Protein AF-A0A935A0D7-F1 (afdb_monomer)

Secondary structure (DSSP, 8-state):
---HHHHHHHHHHHHTT----HHHHH---TTEEEEEEEEEE-TT-EEEEEEEPPGGGTT----EEEEEEEEE---B-TTSTT-BSEEEEE----TTTT-EE--SS-HHHHTSSSEEEEEEEE-S-----TTPEEEEEEEEEEBSB---SPEEEEEEEEEEE-TTS---S--GGGHHHHTTTEEE-HHHHHHHH--

Structure (mmCIF, N/CA/C/O backbone):
data_AF-A0A935A0D7-F1
#
_entry.id   AF-A0A935A0D7-F1
#
loop_
_atom_site.group_PDB
_atom_site.id
_atom_site.type_symbol
_atom_site.label_atom_id
_atom_site.label_alt_id
_atom_site.label_comp_id
_atom_site.label_asym_id
_atom_site.label_entity_id
_atom_site.label_seq_id
_atom_site.pdbx_PDB_ins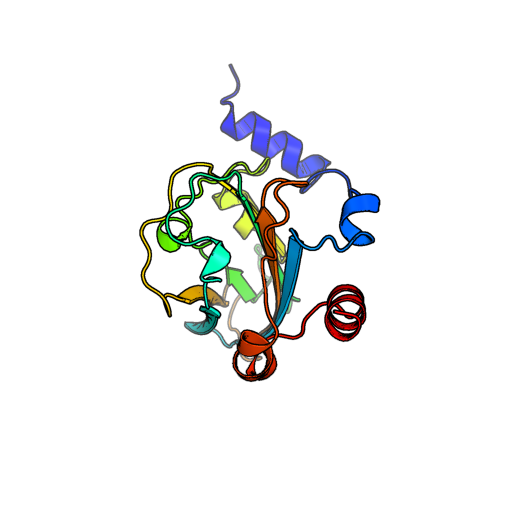_code
_atom_site.Cartn_x
_atom_site.Cartn_y
_atom_site.Cartn_z
_atom_site.occupancy
_atom_site.B_iso_or_equiv
_atom_site.auth_seq_id
_atom_site.auth_comp_id
_atom_site.auth_asym_id
_atom_site.auth_atom_id
_atom_site.pdbx_PDB_model_num
ATOM 1 N N . MET A 1 1 ? 28.200 9.624 15.753 1.00 63.34 1 MET A N 1
ATOM 2 C CA . MET A 1 1 ? 26.914 9.059 16.215 1.00 63.34 1 MET A CA 1
ATOM 3 C C . MET A 1 1 ? 26.056 8.867 14.972 1.00 63.34 1 MET A C 1
ATOM 5 O O . MET A 1 1 ? 25.912 9.830 14.232 1.00 63.34 1 MET A O 1
ATOM 9 N N . ILE A 1 2 ? 25.641 7.638 14.649 1.00 72.19 2 ILE A N 1
ATOM 10 C CA . ILE A 1 2 ? 24.864 7.357 13.425 1.00 72.19 2 ILE A CA 1
ATOM 11 C C . ILE A 1 2 ? 23.456 7.937 13.613 1.00 72.19 2 ILE A C 1
ATOM 13 O O . ILE A 1 2 ? 22.851 7.718 14.660 1.00 72.19 2 ILE A O 1
ATOM 17 N N . ASP A 1 3 ? 22.957 8.681 12.625 1.00 85.31 3 ASP A N 1
ATOM 18 C CA . ASP A 1 3 ? 21.593 9.224 12.629 1.00 85.31 3 ASP A CA 1
ATOM 19 C C . ASP A 1 3 ? 20.560 8.082 12.701 1.00 85.31 3 ASP A C 1
ATOM 21 O O . ASP A 1 3 ? 20.716 7.045 12.052 1.00 85.31 3 ASP A O 1
ATOM 25 N N . TRP A 1 4 ? 19.475 8.252 13.459 1.00 79.06 4 TRP A N 1
ATOM 26 C CA . TRP A 1 4 ? 18.466 7.202 13.656 1.00 79.06 4 TRP A CA 1
ATOM 27 C C . TRP A 1 4 ? 17.825 6.754 12.328 1.00 79.06 4 TRP A C 1
ATOM 29 O O . TRP A 1 4 ? 17.465 5.585 12.162 1.00 79.06 4 TRP A O 1
ATOM 39 N N . ARG A 1 5 ? 17.733 7.661 11.340 1.00 75.31 5 ARG A N 1
ATOM 40 C CA . ARG A 1 5 ? 17.257 7.338 9.983 1.00 75.31 5 ARG A CA 1
ATOM 41 C C . ARG A 1 5 ? 18.217 6.398 9.263 1.00 75.31 5 ARG A C 1
ATOM 43 O O . ARG A 1 5 ? 17.771 5.447 8.627 1.00 75.31 5 ARG A O 1
ATOM 50 N N . GLN A 1 6 ? 19.522 6.632 9.402 1.00 80.00 6 GLN A N 1
ATOM 51 C CA . GLN A 1 6 ? 20.560 5.769 8.837 1.00 80.00 6 GLN A CA 1
ATOM 52 C C . GLN A 1 6 ? 20.553 4.389 9.506 1.00 80.00 6 GLN A C 1
ATOM 54 O O . GLN A 1 6 ? 20.703 3.382 8.819 1.00 80.00 6 GLN A O 1
ATOM 59 N N . GLN A 1 7 ? 20.312 4.318 10.820 1.00 81.50 7 GLN A N 1
ATOM 60 C CA . GLN A 1 7 ? 20.147 3.040 11.523 1.00 81.50 7 GLN A CA 1
ATOM 61 C C . GLN A 1 7 ? 18.943 2.251 10.990 1.00 81.50 7 GLN A C 1
ATOM 63 O O . GLN A 1 7 ? 19.087 1.074 10.660 1.00 81.50 7 GLN A O 1
ATOM 68 N N . LYS A 1 8 ? 17.777 2.896 10.831 1.00 78.88 8 LYS A N 1
ATOM 69 C CA . LYS A 1 8 ? 16.587 2.264 10.233 1.00 78.88 8 LYS A CA 1
ATOM 70 C C . LYS A 1 8 ? 16.841 1.769 8.811 1.00 78.88 8 LYS A C 1
ATOM 72 O O . LYS A 1 8 ? 16.451 0.658 8.466 1.00 78.88 8 LYS A O 1
ATOM 77 N N . GLU A 1 9 ? 17.514 2.574 7.993 1.00 79.69 9 GLU A N 1
ATOM 78 C CA . GLU A 1 9 ? 17.854 2.204 6.619 1.00 79.69 9 GLU A CA 1
ATOM 79 C C . GLU A 1 9 ? 18.801 1.000 6.564 1.00 79.69 9 GLU A C 1
ATOM 81 O O . GLU A 1 9 ? 18.600 0.099 5.750 1.00 79.69 9 GLU A O 1
ATOM 86 N N . LEU A 1 10 ? 19.800 0.946 7.449 1.00 83.25 10 LEU A N 1
ATOM 87 C CA . LEU A 1 10 ? 20.691 -0.205 7.562 1.00 83.25 10 LEU A CA 1
ATOM 88 C C . LEU A 1 10 ? 19.907 -1.465 7.922 1.00 83.25 10 LEU A C 1
ATOM 90 O O . LEU A 1 10 ? 20.015 -2.450 7.201 1.00 83.25 10 LEU A O 1
ATOM 94 N N . VAL A 1 11 ? 19.076 -1.428 8.965 1.00 83.19 11 VAL A N 1
ATOM 95 C CA . VAL A 1 11 ? 18.260 -2.582 9.381 1.00 83.19 11 VAL A CA 1
ATOM 96 C C . VAL A 1 11 ? 17.345 -3.049 8.244 1.00 83.19 11 VAL A C 1
ATOM 98 O O . VAL A 1 11 ? 17.344 -4.231 7.902 1.00 83.19 11 VAL A O 1
ATOM 101 N N . ALA A 1 12 ? 16.646 -2.123 7.583 1.00 81.06 12 ALA A N 1
ATOM 102 C CA . ALA A 1 12 ? 15.753 -2.433 6.467 1.00 81.06 12 ALA A CA 1
ATOM 103 C C . ALA A 1 12 ? 16.467 -3.116 5.284 1.00 81.06 12 ALA A C 1
ATOM 105 O O . ALA A 1 12 ? 15.862 -3.922 4.583 1.00 81.06 12 ALA A O 1
ATOM 106 N N . ARG A 1 13 ? 17.761 -2.847 5.056 1.00 81.81 13 ARG A N 1
ATOM 107 C CA . ARG A 1 13 ? 18.540 -3.535 4.008 1.00 81.81 13 ARG A CA 1
ATOM 108 C C . ARG A 1 13 ? 18.794 -5.011 4.311 1.00 81.81 13 ARG A C 1
ATOM 110 O O . ARG A 1 13 ? 18.979 -5.773 3.368 1.00 81.81 13 ARG A O 1
ATOM 117 N N . TRP A 1 14 ? 18.826 -5.397 5.585 1.00 83.81 14 TRP A N 1
ATOM 118 C CA . TRP A 1 14 ? 19.078 -6.778 6.002 1.00 83.81 14 TRP A CA 1
ATOM 119 C C . TRP A 1 14 ? 17.792 -7.589 6.135 1.00 83.81 14 TRP A C 1
ATOM 121 O O . TRP A 1 14 ? 17.739 -8.719 5.662 1.00 83.81 14 TRP A O 1
ATOM 131 N N . ILE A 1 15 ? 16.758 -7.017 6.760 1.00 83.94 15 ILE A N 1
ATOM 132 C CA . ILE A 1 15 ? 15.522 -7.745 7.101 1.00 83.94 15 ILE A CA 1
ATOM 133 C C . ILE A 1 15 ? 14.284 -7.262 6.332 1.00 83.94 15 ILE A C 1
ATOM 135 O O . ILE A 1 15 ? 13.176 -7.733 6.583 1.00 83.94 15 ILE A O 1
ATOM 139 N N . GLY A 1 16 ? 14.444 -6.318 5.401 1.00 84.56 16 GLY A N 1
ATOM 140 C CA . GLY A 1 16 ? 13.339 -5.763 4.623 1.00 84.56 16 GLY A CA 1
ATOM 141 C C . GLY A 1 16 ? 12.299 -5.083 5.512 1.00 84.56 16 GLY A C 1
ATOM 142 O O . GLY A 1 16 ? 12.621 -4.206 6.313 1.00 84.56 16 GLY A O 1
ATOM 143 N N . TYR A 1 17 ? 11.046 -5.518 5.371 1.00 84.94 17 TYR A N 1
ATOM 144 C CA . TYR A 1 17 ? 9.911 -5.046 6.171 1.00 84.94 17 TYR A CA 1
ATOM 145 C C . TYR A 1 17 ? 9.748 -5.776 7.512 1.00 84.94 17 TYR A C 1
ATOM 147 O O . TYR A 1 17 ? 8.816 -5.481 8.256 1.00 84.94 17 TYR A O 1
ATOM 155 N N . GLY A 1 18 ? 10.673 -6.676 7.853 1.00 84.38 18 GLY A N 1
ATOM 156 C CA . GLY A 1 18 ? 10.628 -7.468 9.075 1.00 84.38 18 GLY A CA 1
ATOM 157 C C . GLY A 1 18 ? 10.036 -8.867 8.867 1.00 84.38 18 GLY A C 1
ATOM 158 O O . GLY A 1 18 ? 9.749 -9.271 7.737 1.00 84.38 18 GLY A O 1
ATOM 159 N N . PRO A 1 19 ? 9.909 -9.641 9.956 1.00 84.06 19 PRO A N 1
ATOM 160 C CA . PRO A 1 19 ? 9.425 -11.012 9.901 1.00 84.06 19 PRO A CA 1
ATOM 161 C C . PRO A 1 19 ? 7.942 -11.073 9.528 1.00 84.06 19 PRO A C 1
ATOM 163 O O . PRO A 1 19 ? 7.149 -10.204 9.888 1.00 84.06 19 PRO A O 1
ATOM 166 N N . VAL A 1 20 ? 7.565 -12.145 8.834 1.00 82.81 20 VAL A N 1
ATOM 167 C CA . VAL A 1 20 ? 6.161 -12.440 8.539 1.00 82.81 20 VAL A CA 1
ATOM 168 C C . VAL A 1 20 ? 5.475 -12.918 9.814 1.00 82.81 20 VAL A C 1
ATOM 170 O O . VAL A 1 20 ? 5.891 -13.905 10.417 1.00 82.81 20 VAL A O 1
ATOM 173 N N . ASP A 1 21 ? 4.387 -12.253 10.190 1.00 83.88 21 ASP A N 1
ATOM 174 C CA . ASP A 1 21 ? 3.476 -12.744 11.219 1.00 83.88 21 ASP A CA 1
ATOM 175 C C . ASP A 1 21 ? 2.400 -13.622 10.566 1.00 83.88 21 ASP A C 1
ATOM 177 O O . ASP A 1 21 ? 1.424 -13.135 9.992 1.00 83.88 21 ASP A O 1
ATOM 181 N N . VAL A 1 22 ? 2.609 -14.938 10.624 1.00 78.81 22 VAL A N 1
ATOM 182 C CA . VAL A 1 22 ? 1.741 -15.931 9.972 1.00 78.81 22 VAL A CA 1
ATOM 183 C C . VAL A 1 22 ? 0.329 -15.919 10.557 1.00 78.81 22 VAL A C 1
ATOM 185 O O . VAL A 1 22 ? -0.638 -16.046 9.809 1.00 78.81 22 VAL A O 1
ATOM 188 N N . LEU A 1 23 ? 0.186 -15.712 11.869 1.00 75.31 23 LEU A N 1
ATOM 189 C CA . LEU A 1 23 ? -1.132 -15.660 12.504 1.00 75.31 23 LEU A CA 1
ATOM 190 C C . LEU A 1 23 ? -1.937 -14.488 11.954 1.00 75.31 23 LEU A C 1
ATOM 192 O O . LEU A 1 23 ? -3.120 -14.638 11.669 1.00 75.31 23 LEU A O 1
ATOM 196 N N . ARG A 1 24 ? -1.290 -13.346 11.704 1.00 74.50 24 ARG A N 1
ATOM 197 C CA . ARG A 1 24 ? -1.952 -12.192 11.084 1.00 74.50 24 ARG A CA 1
ATOM 198 C C . ARG A 1 24 ? -2.329 -12.404 9.621 1.00 74.50 24 ARG A C 1
ATOM 200 O O . ARG A 1 24 ? -3.281 -11.771 9.173 1.00 74.50 24 ARG A O 1
ATOM 207 N N . VAL A 1 25 ? -1.597 -13.250 8.895 1.00 69.88 25 VAL A N 1
ATOM 208 C CA . VAL A 1 25 ? -1.893 -13.591 7.493 1.00 69.88 25 VAL A CA 1
ATOM 209 C C . VAL A 1 25 ? -3.097 -14.529 7.392 1.00 69.88 25 VAL A C 1
ATOM 211 O O . VAL A 1 25 ? -3.896 -14.375 6.474 1.00 69.88 25 VAL A O 1
ATOM 214 N N . VAL A 1 26 ? -3.225 -15.473 8.329 1.00 65.25 26 VAL A N 1
ATOM 215 C CA . VAL A 1 26 ? -4.275 -16.508 8.318 1.00 65.25 26 VAL A CA 1
ATOM 216 C C . VAL A 1 26 ? -5.538 -16.063 9.068 1.00 65.25 26 VAL A C 1
ATOM 218 O O . VAL A 1 26 ? -6.643 -16.465 8.737 1.00 65.25 26 VAL A O 1
ATOM 221 N N . GLN A 1 27 ? -5.432 -15.217 10.095 1.00 64.44 27 GLN A N 1
ATOM 222 C CA . GLN A 1 27 ? -6.597 -14.826 10.892 1.00 64.44 27 GLN A CA 1
ATOM 223 C C . GLN A 1 27 ? -7.278 -13.569 10.331 1.00 64.44 27 GLN A C 1
ATOM 225 O O . GLN A 1 27 ? -6.755 -12.458 10.450 1.00 64.44 27 GLN A O 1
ATOM 230 N N . CYS A 1 28 ? -8.498 -13.731 9.801 1.00 59.56 28 CYS A N 1
ATOM 231 C CA . CYS A 1 28 ? -9.426 -12.618 9.574 1.00 59.56 28 CYS A CA 1
ATOM 232 C C . CYS A 1 28 ? -10.337 -12.437 10.810 1.00 59.56 28 CYS A C 1
ATOM 234 O O . CYS A 1 28 ? -11.142 -13.316 11.147 1.00 59.56 28 CYS A O 1
ATOM 236 N N . THR A 1 29 ? -10.190 -11.309 11.514 1.00 70.19 29 THR A N 1
ATOM 237 C CA . THR A 1 29 ? -11.064 -10.898 12.632 1.00 70.19 29 THR A CA 1
ATOM 238 C C . THR A 1 29 ? -12.117 -9.900 12.138 1.00 70.19 29 THR A C 1
ATOM 240 O O . THR A 1 29 ? -11.947 -9.315 11.073 1.00 70.19 29 THR A O 1
ATOM 243 N N . ALA A 1 30 ? -13.217 -9.689 12.870 1.00 71.19 30 ALA A N 1
ATOM 244 C CA . ALA A 1 30 ? -14.237 -8.704 12.468 1.00 71.19 30 ALA A CA 1
ATOM 245 C C . ALA A 1 30 ? -13.676 -7.262 12.447 1.00 71.19 30 ALA A C 1
ATOM 247 O O . ALA A 1 30 ? -14.143 -6.392 11.710 1.00 71.19 30 ALA A O 1
ATOM 248 N N . GLU A 1 31 ? -12.625 -7.052 13.234 1.00 80.94 31 GLU A N 1
ATOM 249 C CA . GLU A 1 31 ? -11.862 -5.827 13.444 1.00 80.94 31 GLU A CA 1
ATOM 250 C C . GLU A 1 31 ? -10.676 -5.682 12.474 1.00 80.94 31 GLU A C 1
ATOM 252 O O . GLU A 1 31 ? -9.816 -4.825 12.669 1.00 80.94 31 GLU A O 1
ATOM 257 N N . ARG A 1 32 ? -10.578 -6.529 11.441 1.00 83.81 32 ARG A N 1
ATOM 258 C CA . ARG A 1 32 ? -9.546 -6.451 10.400 1.00 83.81 32 ARG A CA 1
ATOM 259 C C . ARG A 1 32 ? -10.137 -6.793 9.047 1.00 83.81 32 ARG A C 1
ATOM 261 O O . ARG A 1 32 ? -10.736 -7.845 8.866 1.00 83.81 32 ARG A O 1
ATOM 268 N N . ALA A 1 33 ? -9.868 -5.958 8.056 1.00 81.88 33 ALA A N 1
ATOM 269 C CA . ALA A 1 33 ? -10.260 -6.252 6.689 1.00 81.88 33 ALA A CA 1
ATOM 270 C C . ALA A 1 33 ? -9.182 -5.854 5.693 1.00 81.88 33 ALA A C 1
ATOM 272 O O . ALA A 1 33 ? -8.648 -4.747 5.744 1.00 81.88 33 ALA A O 1
ATOM 273 N N . THR A 1 34 ? -8.913 -6.766 4.759 1.00 84.50 34 THR A N 1
ATOM 274 C CA . THR A 1 34 ? -7.950 -6.577 3.674 1.00 84.50 34 THR A CA 1
ATOM 275 C C . THR A 1 34 ? -8.664 -6.519 2.330 1.00 84.50 34 THR A C 1
ATOM 277 O O . THR A 1 34 ? -9.313 -7.480 1.906 1.00 84.50 34 THR A O 1
ATOM 280 N N . LEU A 1 35 ? -8.493 -5.393 1.646 1.00 85.62 35 LEU A N 1
ATOM 281 C CA . LEU A 1 35 ? -8.938 -5.148 0.282 1.00 85.62 35 LEU A CA 1
ATOM 282 C C . LEU A 1 35 ? -7.767 -5.366 -0.674 1.00 85.62 35 LEU A C 1
ATOM 284 O O . LEU A 1 35 ? -6.678 -4.841 -0.446 1.00 85.62 35 LEU A O 1
ATOM 288 N N . ILE A 1 36 ? -7.992 -6.111 -1.753 1.00 88.12 36 ILE A N 1
ATOM 289 C CA . ILE A 1 36 ? -6.980 -6.420 -2.768 1.00 88.12 36 ILE A CA 1
ATOM 290 C C . ILE A 1 36 ? -7.421 -5.830 -4.105 1.00 88.12 36 ILE A C 1
ATOM 292 O O . ILE A 1 36 ? -8.385 -6.286 -4.714 1.00 88.12 36 ILE A O 1
ATOM 296 N N . GLY A 1 37 ? -6.728 -4.797 -4.562 1.00 89.31 37 GLY A N 1
ATOM 297 C CA . GLY A 1 37 ? -6.919 -4.166 -5.860 1.00 89.31 37 GLY A CA 1
ATOM 298 C C . GLY A 1 37 ? -5.851 -4.635 -6.839 1.00 89.31 37 GLY A C 1
ATOM 299 O O . GLY A 1 37 ? -4.695 -4.822 -6.471 1.00 89.31 37 GLY A O 1
ATOM 300 N N . THR A 1 38 ? -6.215 -4.809 -8.104 1.00 92.75 38 THR A N 1
ATOM 301 C CA . THR A 1 38 ? -5.249 -5.078 -9.179 1.00 92.75 38 THR A CA 1
ATOM 302 C C . THR A 1 38 ? -5.479 -4.106 -10.315 1.00 92.75 38 THR A C 1
ATOM 304 O O . THR A 1 38 ? -6.628 -3.806 -10.636 1.00 92.75 38 THR A O 1
ATOM 307 N N . GLY A 1 39 ? -4.408 -3.640 -10.946 1.00 92.31 39 GLY A N 1
ATOM 308 C CA . GLY A 1 39 ? -4.511 -2.638 -11.998 1.00 92.31 39 GLY A CA 1
ATOM 309 C C . GLY A 1 39 ? -3.391 -2.716 -13.020 1.00 92.31 39 GLY A C 1
ATOM 310 O O . GLY A 1 39 ? -2.458 -3.514 -12.908 1.00 92.31 39 GLY A O 1
ATOM 311 N N . GLN A 1 40 ? -3.522 -1.869 -14.035 1.00 94.38 40 GLN A N 1
ATOM 312 C CA . GLN A 1 40 ? -2.507 -1.598 -15.041 1.00 94.38 40 GLN A CA 1
ATOM 313 C C . GLN A 1 40 ? -2.333 -0.087 -15.165 1.00 94.38 40 GLN A C 1
ATOM 315 O O . GLN A 1 40 ? -3.327 0.633 -15.150 1.00 94.38 40 GLN A O 1
ATOM 320 N N . VAL A 1 41 ? -1.093 0.376 -15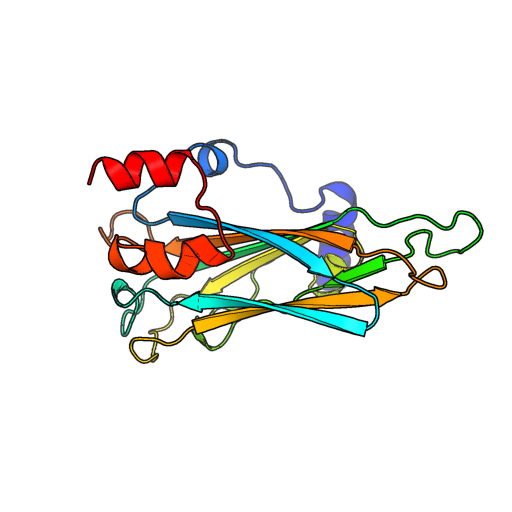.300 1.00 95.06 41 VAL A N 1
ATOM 321 C CA . VAL A 1 41 ? -0.760 1.801 -15.446 1.00 95.06 41 VAL A CA 1
ATOM 322 C C . VAL A 1 41 ? 0.418 1.964 -16.416 1.00 95.06 41 VAL A C 1
ATOM 324 O O . VAL A 1 41 ? 1.291 1.095 -16.469 1.00 95.06 41 VAL A O 1
ATOM 327 N N . THR A 1 42 ? 0.417 3.009 -17.240 1.00 94.69 42 THR A N 1
ATOM 328 C CA . THR A 1 42 ? 1.519 3.365 -18.161 1.00 94.69 42 THR A CA 1
ATOM 329 C C . THR A 1 42 ? 2.424 4.430 -17.533 1.00 94.69 42 THR A C 1
ATOM 331 O O . THR A 1 42 ? 2.174 4.887 -16.419 1.00 94.69 42 THR A O 1
ATOM 334 N N . ALA A 1 43 ? 3.520 4.800 -18.201 1.00 94.38 43 ALA A N 1
ATOM 335 C CA . ALA A 1 43 ? 4.332 5.932 -17.755 1.00 94.38 43 ALA A CA 1
ATOM 336 C C . ALA A 1 43 ? 3.512 7.226 -17.704 1.00 94.38 43 ALA A C 1
ATOM 338 O O . ALA A 1 43 ? 2.687 7.474 -18.578 1.00 94.38 43 ALA A O 1
ATOM 339 N N . ASP A 1 44 ? 3.767 8.019 -16.665 1.00 93.38 44 ASP A N 1
ATOM 340 C CA . ASP A 1 44 ? 3.181 9.338 -16.413 1.00 93.38 44 ASP A CA 1
ATOM 341 C C . ASP A 1 44 ? 1.658 9.332 -16.184 1.00 93.38 44 ASP A C 1
ATOM 343 O O . ASP A 1 44 ? 1.025 10.382 -16.070 1.00 93.38 44 ASP A O 1
ATOM 347 N N . GLU A 1 45 ? 1.073 8.144 -16.017 1.00 94.81 45 GLU A N 1
ATOM 348 C CA . GLU A 1 45 ? -0.312 7.945 -15.606 1.00 94.81 45 GLU A CA 1
ATOM 349 C C . GLU A 1 45 ? -0.423 7.547 -14.126 1.00 94.81 45 GLU A C 1
ATOM 351 O O . GLU A 1 45 ? 0.533 7.130 -13.458 1.00 94.81 45 GLU A O 1
ATOM 356 N N . ALA A 1 46 ? -1.646 7.651 -13.605 1.00 94.31 46 ALA A N 1
ATOM 357 C CA . ALA A 1 46 ? -1.985 7.171 -12.280 1.00 94.31 46 ALA A CA 1
ATOM 358 C C . ALA A 1 46 ? -3.353 6.488 -12.261 1.00 94.31 46 ALA A C 1
ATOM 360 O O . ALA A 1 46 ? -4.287 6.920 -12.935 1.00 94.31 46 ALA A O 1
ATOM 361 N N . LEU A 1 47 ? -3.484 5.456 -11.426 1.00 93.88 47 LEU A N 1
ATOM 362 C CA . LEU A 1 47 ? -4.755 4.794 -11.154 1.00 93.88 47 LEU A CA 1
ATOM 363 C C . LEU A 1 47 ? -5.190 5.077 -9.714 1.00 93.88 47 LEU A C 1
ATOM 365 O O . LEU A 1 47 ? -4.449 4.803 -8.769 1.00 93.88 47 LEU A O 1
ATOM 369 N N . VAL A 1 48 ? -6.397 5.623 -9.553 1.00 91.81 48 VAL A N 1
ATOM 370 C CA . VAL A 1 48 ? -6.974 5.950 -8.243 1.00 91.81 48 VAL A CA 1
ATOM 371 C C . VAL A 1 48 ? -7.906 4.836 -7.786 1.00 91.81 48 VAL A C 1
ATOM 373 O O . VAL A 1 48 ? -8.859 4.461 -8.480 1.00 91.81 48 VAL A O 1
ATOM 376 N N . PHE A 1 49 ? -7.642 4.339 -6.585 1.00 89.00 49 PHE A N 1
ATOM 377 C CA . PHE A 1 49 ? -8.526 3.445 -5.862 1.00 89.00 49 PHE A CA 1
ATOM 378 C C . PHE A 1 49 ? -9.211 4.209 -4.737 1.00 89.00 49 PHE A C 1
ATOM 380 O O . PHE A 1 49 ? -8.541 4.652 -3.809 1.00 89.00 49 PHE A O 1
ATOM 387 N N . ALA A 1 50 ? -10.531 4.335 -4.819 1.00 86.94 50 ALA A N 1
ATOM 388 C CA . ALA A 1 50 ? -11.349 4.900 -3.758 1.00 86.94 50 ALA A CA 1
ATOM 389 C C . ALA A 1 50 ? -11.953 3.763 -2.927 1.00 86.94 50 ALA A C 1
ATOM 391 O O . ALA A 1 50 ? -12.512 2.815 -3.484 1.00 86.94 50 ALA A O 1
ATOM 392 N N . VAL A 1 51 ? -11.805 3.850 -1.611 1.00 83.94 51 VAL A N 1
ATOM 393 C CA . VAL A 1 51 ? -12.370 2.919 -0.635 1.00 83.94 51 VAL A CA 1
ATOM 394 C C . VAL A 1 51 ? -13.227 3.729 0.330 1.00 83.94 51 VAL A C 1
ATOM 396 O O . VAL A 1 51 ? -12.675 4.585 1.018 1.00 83.94 51 VAL A O 1
ATOM 399 N N . PRO A 1 52 ? -14.540 3.482 0.416 1.00 82.38 52 PRO A N 1
ATOM 400 C CA . PRO A 1 52 ? -15.376 4.181 1.377 1.00 82.38 52 PRO A CA 1
ATOM 401 C C . PRO A 1 52 ? -14.960 3.855 2.807 1.00 82.38 52 PRO A C 1
ATOM 403 O O . PRO A 1 52 ? -14.724 2.693 3.155 1.00 82.38 52 PRO A O 1
ATOM 406 N N . LEU A 1 53 ? -14.862 4.897 3.633 1.00 82.56 53 LEU A N 1
ATOM 407 C CA . LEU A 1 53 ? -14.646 4.741 5.060 1.00 82.56 53 LEU A CA 1
ATOM 408 C C . LEU A 1 53 ? -15.884 4.122 5.703 1.00 82.56 53 LEU A C 1
ATOM 410 O O . LEU A 1 53 ? -17.010 4.515 5.390 1.00 82.56 53 LEU A O 1
ATOM 414 N N . PRO A 1 54 ? -15.702 3.172 6.626 1.00 78.12 54 PRO A N 1
ATOM 415 C CA . PRO A 1 54 ? -16.842 2.531 7.237 1.00 78.12 54 PRO A CA 1
ATOM 416 C C . PRO A 1 54 ? -17.450 3.417 8.325 1.00 78.12 54 PRO A C 1
ATOM 418 O O . PRO A 1 54 ? -16.762 3.728 9.291 1.00 78.12 54 PRO A O 1
ATOM 421 N N . PRO A 1 55 ? -18.749 3.750 8.270 1.00 76.12 55 PRO A N 1
ATOM 422 C CA . PRO A 1 55 ? -19.386 4.685 9.199 1.00 76.12 55 PRO A CA 1
ATOM 423 C C . PRO A 1 55 ? -19.301 4.231 10.659 1.00 76.12 55 PRO A C 1
ATOM 425 O O . PRO A 1 55 ? -19.395 5.052 11.567 1.00 76.12 55 PRO A O 1
ATOM 428 N N . SER A 1 56 ? -19.063 2.937 10.909 1.00 76.50 56 SER A N 1
ATOM 429 C CA . SER A 1 56 ? -18.808 2.407 12.249 1.00 76.50 56 SER A CA 1
ATOM 430 C C . SER A 1 56 ? -17.605 3.065 12.937 1.00 76.50 56 SER A C 1
ATOM 432 O O . SER A 1 56 ? -17.590 3.105 14.168 1.00 76.50 56 SER A O 1
ATOM 434 N N . LEU A 1 57 ? -16.643 3.592 12.169 1.00 78.19 57 LEU A N 1
ATOM 435 C CA . LEU A 1 57 ? -15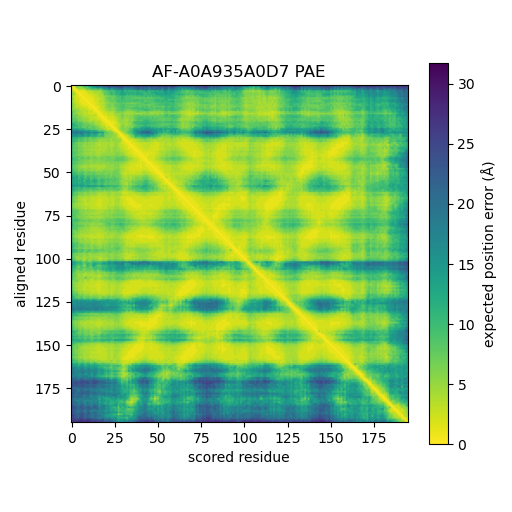.447 4.292 12.640 1.00 78.19 57 LEU A CA 1
ATOM 436 C C . LEU A 1 57 ? -15.638 5.808 12.824 1.00 78.19 57 LEU A C 1
ATOM 438 O O . LEU A 1 57 ? -14.800 6.442 13.465 1.00 78.19 57 LEU A O 1
ATOM 442 N N . ALA A 1 58 ? -16.697 6.405 12.277 1.00 81.25 58 ALA A N 1
ATOM 443 C CA . ALA A 1 58 ? -16.903 7.849 12.345 1.00 81.25 58 ALA A CA 1
ATOM 444 C C . ALA A 1 58 ? -17.133 8.306 13.798 1.00 81.25 58 ALA A C 1
ATOM 446 O O . ALA A 1 58 ? -17.889 7.690 14.549 1.00 81.25 58 ALA A O 1
ATOM 447 N N . GLY A 1 59 ? -16.459 9.381 14.212 1.00 76.88 59 GLY A N 1
ATOM 448 C CA . GLY A 1 59 ? -16.585 9.991 15.539 1.00 76.88 59 GLY A CA 1
ATOM 449 C C . GLY A 1 59 ? -15.947 9.212 16.694 1.00 76.88 59 GLY A C 1
ATOM 450 O O . GLY A 1 59 ? -16.072 9.638 17.840 1.00 76.88 59 GLY A O 1
ATOM 451 N N . LYS A 1 60 ? -15.268 8.086 16.435 1.00 80.50 60 LYS A N 1
ATOM 452 C CA . LYS A 1 60 ? -14.687 7.241 17.490 1.00 80.50 60 LYS A CA 1
ATOM 453 C C . LYS A 1 60 ? -13.184 7.455 17.633 1.00 80.50 60 LYS A C 1
ATOM 455 O O . LYS A 1 60 ? -12.457 7.446 16.642 1.00 80.50 60 LYS A O 1
ATOM 460 N N . ALA A 1 61 ? -12.735 7.608 18.877 1.00 84.56 61 ALA A N 1
ATOM 461 C CA . ALA A 1 61 ? -11.328 7.567 19.268 1.00 84.56 61 ALA A CA 1
ATOM 462 C C . ALA A 1 61 ? -10.963 6.121 19.627 1.00 84.56 61 ALA A C 1
ATOM 464 O O . ALA A 1 61 ? -11.061 5.708 20.778 1.00 84.56 61 ALA A O 1
ATOM 465 N N . VAL A 1 62 ? -10.660 5.325 18.605 1.00 86.50 62 VAL A N 1
ATOM 466 C CA . VAL A 1 62 ? -10.217 3.933 18.751 1.00 86.50 62 VAL A CA 1
ATOM 467 C C . VAL A 1 62 ? -8.865 3.783 18.081 1.00 86.50 62 VAL A C 1
ATOM 469 O O . VAL A 1 62 ? -8.605 4.450 17.077 1.00 86.50 62 VAL A O 1
ATOM 472 N N . PHE A 1 63 ? -8.017 2.894 18.597 1.00 89.38 63 PHE A N 1
ATOM 473 C CA . PHE A 1 63 ? -6.791 2.538 17.894 1.00 89.38 63 PHE A CA 1
ATOM 474 C C . PHE A 1 63 ? -7.141 1.948 16.527 1.00 89.38 63 PHE A C 1
ATOM 476 O O . PHE A 1 63 ? -8.003 1.071 16.408 1.00 89.38 63 PHE A O 1
ATOM 483 N N . ARG A 1 64 ? -6.438 2.404 15.492 1.00 89.25 64 ARG A N 1
ATOM 484 C CA . ARG A 1 64 ? -6.451 1.786 14.170 1.00 89.25 64 ARG A CA 1
ATOM 485 C C . ARG A 1 64 ? -5.082 1.738 13.541 1.00 89.25 64 ARG A C 1
ATOM 487 O O . ARG A 1 64 ? -4.216 2.579 13.777 1.00 89.25 64 ARG A O 1
ATOM 494 N N . ARG A 1 65 ? -4.952 0.772 12.642 1.00 91.19 65 ARG A N 1
ATOM 495 C CA . ARG A 1 65 ? -3.790 0.567 11.795 1.00 91.19 65 ARG A CA 1
ATOM 496 C C . ARG A 1 65 ? -4.236 0.462 10.343 1.00 91.19 65 ARG A C 1
ATOM 498 O O . ARG A 1 65 ? -5.035 -0.405 9.999 1.00 91.19 65 ARG A O 1
ATOM 505 N N . LEU A 1 66 ? -3.681 1.312 9.487 1.00 91.38 66 LEU A N 1
ATOM 506 C CA . LEU A 1 66 ? -3.726 1.149 8.040 1.00 91.38 66 LEU A CA 1
ATOM 507 C C . LEU A 1 66 ? -2.399 0.548 7.578 1.00 91.38 66 LEU A C 1
ATOM 509 O O . LEU A 1 66 ? -1.337 1.137 7.763 1.00 91.38 66 LEU A O 1
ATOM 513 N N . THR A 1 67 ? -2.460 -0.611 6.935 1.00 92.06 67 THR A N 1
ATOM 514 C CA . THR A 1 67 ? -1.312 -1.220 6.262 1.00 92.06 67 THR A CA 1
ATOM 515 C C . THR A 1 67 ? -1.538 -1.189 4.762 1.00 92.06 67 THR A C 1
ATOM 517 O O . THR A 1 67 ? -2.517 -1.743 4.263 1.00 92.06 67 THR A O 1
ATOM 520 N N . VAL A 1 68 ? -0.619 -0.562 4.035 1.00 92.94 68 VAL A N 1
ATOM 521 C CA . VAL A 1 68 ? -0.657 -0.469 2.577 1.00 92.94 68 VAL A CA 1
ATOM 522 C C . VAL A 1 68 ? 0.499 -1.256 1.989 1.00 92.94 68 VAL A C 1
ATOM 524 O O . VAL A 1 68 ? 1.643 -1.060 2.383 1.00 92.94 68 VAL A O 1
ATOM 527 N N . THR A 1 69 ? 0.211 -2.131 1.027 1.00 94.00 69 THR A N 1
ATOM 528 C CA . THR A 1 69 ? 1.232 -2.857 0.262 1.00 94.00 69 THR A CA 1
ATOM 529 C C . THR A 1 69 ? 0.963 -2.718 -1.226 1.00 94.00 69 THR A C 1
ATOM 531 O O . THR A 1 69 ? -0.039 -3.218 -1.720 1.00 94.00 69 THR A O 1
ATOM 534 N N . LEU A 1 70 ? 1.864 -2.070 -1.952 1.00 96.12 70 LEU A N 1
ATOM 535 C CA . LEU A 1 70 ? 1.867 -1.989 -3.408 1.00 96.12 70 LEU A CA 1
ATOM 536 C C . LEU A 1 70 ? 3.000 -2.864 -3.941 1.00 96.12 70 LEU A C 1
ATOM 538 O O . LEU A 1 70 ? 4.136 -2.711 -3.509 1.00 96.12 70 LEU A O 1
ATOM 542 N N . ALA A 1 71 ? 2.714 -3.752 -4.889 1.00 97.00 71 ALA A N 1
ATOM 543 C CA . ALA A 1 71 ? 3.715 -4.614 -5.512 1.00 97.00 71 ALA A CA 1
ATOM 544 C C . ALA A 1 71 ? 3.522 -4.683 -7.029 1.00 97.00 71 ALA A C 1
ATOM 546 O O . ALA A 1 71 ? 2.394 -4.732 -7.525 1.00 97.00 71 ALA A O 1
ATOM 547 N N . TRP A 1 72 ? 4.625 -4.705 -7.773 1.00 96.94 72 TRP A N 1
ATOM 548 C CA . TRP A 1 72 ? 4.619 -4.822 -9.230 1.00 96.94 72 TRP A CA 1
ATOM 549 C C . TRP A 1 72 ? 5.849 -5.567 -9.739 1.00 96.94 72 TRP A C 1
ATOM 551 O O . TRP A 1 72 ? 6.850 -5.721 -9.040 1.00 96.94 72 TRP A O 1
ATOM 561 N N . PHE A 1 73 ? 5.784 -5.997 -10.996 1.00 93.69 73 PHE A N 1
ATOM 562 C CA . PHE A 1 73 ? 6.952 -6.472 -11.729 1.00 93.69 73 PHE A CA 1
ATOM 563 C C . PHE A 1 73 ? 7.355 -5.420 -12.754 1.00 93.69 73 PHE A C 1
ATOM 565 O O . PHE A 1 73 ? 6.552 -5.003 -13.589 1.00 93.69 73 PHE A O 1
ATOM 572 N N . SER A 1 74 ? 8.604 -4.975 -12.666 1.00 93.94 74 SER A N 1
ATOM 573 C CA . SER A 1 74 ? 9.166 -3.957 -13.549 1.00 93.94 74 SER A CA 1
ATOM 574 C C . SER A 1 74 ? 9.956 -4.632 -14.676 1.00 93.94 74 SER A C 1
ATOM 576 O O . SER A 1 74 ? 10.804 -5.474 -14.372 1.00 93.94 74 SER A O 1
ATOM 578 N N . PRO A 1 75 ? 9.725 -4.289 -15.959 1.00 93.75 75 PRO A N 1
ATOM 579 C CA . PRO A 1 75 ? 10.638 -4.643 -17.038 1.00 93.75 75 PRO A CA 1
ATOM 580 C C . PRO A 1 75 ? 12.046 -4.144 -16.723 1.00 93.75 75 PRO A C 1
ATOM 582 O O . PRO A 1 75 ? 12.217 -3.130 -16.043 1.00 93.75 75 PRO A O 1
ATOM 585 N N . VAL A 1 76 ? 13.057 -4.831 -17.242 1.00 94.31 76 VAL A N 1
ATOM 586 C CA . VAL A 1 76 ? 14.455 -4.527 -16.929 1.00 94.31 76 VAL A CA 1
ATOM 587 C C . VAL A 1 76 ? 15.188 -3.961 -18.139 1.00 94.31 76 VAL A C 1
ATOM 589 O O . VAL A 1 76 ? 14.874 -4.285 -19.283 1.00 94.31 76 VAL A O 1
ATOM 592 N N . ASN A 1 77 ? 16.166 -3.105 -17.876 1.00 95.00 77 ASN A N 1
ATOM 593 C CA . ASN A 1 77 ? 17.152 -2.614 -18.821 1.00 95.00 77 ASN A CA 1
ATOM 594 C C . ASN A 1 77 ? 18.547 -2.878 -18.229 1.00 95.00 77 ASN A C 1
ATOM 596 O O . ASN A 1 77 ? 19.038 -2.066 -17.441 1.00 95.00 77 ASN A O 1
ATOM 600 N N . PRO A 1 78 ? 19.185 -4.008 -18.584 1.00 94.25 78 PRO A N 1
ATOM 601 C CA . PRO A 1 78 ? 20.496 -4.379 -18.055 1.00 94.25 78 PRO A CA 1
ATOM 602 C C . PRO A 1 78 ? 21.607 -3.369 -18.368 1.00 94.25 78 PRO A C 1
ATOM 604 O O . PRO A 1 78 ? 22.595 -3.320 -17.645 1.00 94.25 78 PRO A O 1
ATOM 607 N N . ALA A 1 79 ? 21.446 -2.556 -19.417 1.00 94.94 79 ALA A N 1
ATOM 608 C CA . ALA A 1 79 ? 22.422 -1.541 -19.808 1.00 94.94 79 ALA A CA 1
ATOM 609 C C . ALA A 1 79 ? 22.325 -0.250 -18.973 1.00 94.94 79 ALA A C 1
ATOM 611 O O . ALA A 1 79 ? 23.186 0.620 -19.084 1.00 94.94 79 ALA A O 1
ATOM 612 N N . HIS A 1 80 ? 21.289 -0.100 -18.141 1.00 94.00 80 HIS A N 1
ATOM 613 C CA . HIS A 1 80 ? 21.066 1.101 -17.343 1.00 94.00 80 HIS A CA 1
ATOM 614 C C . HIS A 1 80 ? 21.329 0.853 -15.855 1.00 94.00 80 HIS A C 1
ATOM 616 O O . HIS A 1 80 ? 20.882 -0.140 -15.284 1.00 94.00 80 HIS A O 1
ATOM 622 N N . ARG A 1 81 ? 21.982 1.812 -15.184 1.00 90.88 81 ARG A N 1
ATOM 623 C CA . ARG A 1 81 ? 22.404 1.689 -13.774 1.00 90.88 81 ARG A CA 1
ATOM 624 C C . ARG A 1 81 ? 21.266 1.424 -12.780 1.00 90.88 81 ARG A C 1
ATOM 626 O O . ARG A 1 81 ? 21.497 0.806 -11.748 1.00 90.88 81 ARG A O 1
ATOM 633 N N . THR A 1 82 ? 20.055 1.919 -13.054 1.00 87.56 82 THR A N 1
ATOM 634 C CA . THR A 1 82 ? 18.885 1.714 -12.175 1.00 87.56 82 THR A CA 1
ATOM 635 C C . THR A 1 82 ? 18.174 0.387 -12.436 1.00 87.56 82 THR A C 1
ATOM 637 O O . THR A 1 82 ? 17.369 -0.031 -11.604 1.00 87.56 82 THR A O 1
ATOM 640 N N . TYR A 1 83 ? 18.518 -0.309 -13.531 1.00 92.94 83 TYR A N 1
ATOM 641 C CA . TYR A 1 83 ? 18.046 -1.631 -13.960 1.00 92.94 83 TYR A CA 1
ATOM 642 C C . TYR A 1 83 ? 16.537 -1.758 -14.232 1.00 92.94 83 TYR A C 1
ATOM 644 O O . TYR A 1 83 ? 16.145 -2.345 -15.232 1.00 92.94 83 TYR A O 1
ATOM 652 N N . ARG A 1 84 ? 15.667 -1.212 -13.384 1.00 93.25 84 ARG A N 1
ATOM 653 C CA . ARG A 1 84 ? 14.204 -1.306 -13.466 1.00 93.25 84 ARG A CA 1
ATOM 654 C C . ARG A 1 84 ? 13.640 -0.164 -14.303 1.00 93.25 84 ARG A C 1
ATOM 656 O O . ARG A 1 84 ? 13.912 0.998 -14.027 1.00 93.25 84 ARG A O 1
ATOM 663 N N . ARG A 1 85 ? 12.829 -0.481 -15.310 1.00 95.06 85 ARG A N 1
ATOM 664 C CA . ARG A 1 85 ? 12.272 0.508 -16.252 1.00 95.06 85 ARG A CA 1
ATOM 665 C C . ARG A 1 85 ? 11.042 1.228 -15.724 1.00 95.06 85 ARG A C 1
ATOM 667 O O . ARG A 1 85 ? 10.789 2.353 -16.124 1.00 95.06 85 ARG A O 1
ATOM 674 N N . ALA A 1 86 ? 10.290 0.588 -14.837 1.00 95.62 86 ALA A N 1
ATOM 675 C CA . ALA A 1 86 ? 9.095 1.148 -14.224 1.00 95.62 86 ALA A CA 1
ATOM 676 C C . ALA A 1 86 ? 9.256 1.356 -12.722 1.00 95.62 86 ALA A C 1
ATOM 678 O O . ALA A 1 86 ? 9.579 0.410 -11.983 1.00 95.62 86 ALA A O 1
ATOM 679 N N . LYS A 1 87 ? 8.922 2.569 -12.288 1.00 95.31 87 LYS A N 1
ATOM 680 C CA . LYS A 1 87 ? 8.814 2.968 -10.891 1.00 95.31 87 LYS A CA 1
ATOM 681 C C . LYS A 1 87 ? 7.360 3.294 -10.579 1.00 95.31 87 LYS A C 1
ATOM 683 O O . LYS A 1 87 ? 6.810 4.241 -11.134 1.00 95.31 87 LYS A O 1
ATOM 688 N N . LEU A 1 88 ? 6.754 2.521 -9.681 1.00 96.50 88 LEU A N 1
ATOM 689 C CA . LEU A 1 88 ? 5.434 2.818 -9.138 1.00 96.50 88 LEU A CA 1
ATOM 690 C C . LEU A 1 88 ? 5.572 3.307 -7.698 1.00 96.50 88 LEU A C 1
ATOM 692 O O . LEU A 1 88 ? 6.502 2.927 -6.987 1.00 96.50 88 LEU A O 1
ATOM 696 N N . TRP A 1 89 ? 4.653 4.163 -7.273 1.00 95.75 89 TRP A N 1
ATOM 697 C CA . TRP A 1 89 ? 4.547 4.569 -5.877 1.00 95.75 89 TRP A CA 1
ATOM 698 C C . TRP A 1 89 ? 3.129 5.026 -5.555 1.00 95.75 89 TRP A C 1
ATOM 700 O O . TRP A 1 89 ? 2.407 5.530 -6.421 1.00 95.75 89 TRP A O 1
ATOM 710 N N . LEU A 1 90 ? 2.755 4.915 -4.285 1.00 94.31 90 LEU A N 1
ATOM 711 C CA . LEU A 1 90 ? 1.613 5.639 -3.740 1.00 94.31 90 LEU A CA 1
ATOM 712 C C . LEU A 1 90 ? 2.038 6.539 -2.581 1.00 94.31 90 LEU A C 1
ATOM 714 O O . LEU A 1 90 ? 3.076 6.327 -1.959 1.00 94.31 90 LEU A O 1
ATOM 718 N N . THR A 1 91 ? 1.191 7.503 -2.245 1.00 92.06 91 THR A N 1
ATOM 719 C CA . THR A 1 91 ? 1.253 8.178 -0.947 1.00 92.06 91 THR A CA 1
ATOM 720 C C . THR A 1 91 ? 0.107 7.639 -0.103 1.00 92.06 91 THR A C 1
ATOM 722 O O . THR A 1 91 ? -1.041 7.818 -0.511 1.00 92.06 91 THR A O 1
ATOM 725 N N . PRO A 1 92 ? 0.375 6.965 1.032 1.00 90.06 92 PRO A N 1
ATOM 726 C CA . PRO A 1 92 ? -0.696 6.479 1.879 1.00 90.06 92 PRO A CA 1
ATOM 727 C C . PRO A 1 92 ? -1.544 7.633 2.433 1.00 90.06 92 PRO A C 1
ATOM 729 O O . PRO A 1 92 ? -0.984 8.661 2.839 1.00 90.06 92 PRO A O 1
ATOM 732 N N . PRO A 1 93 ? -2.867 7.446 2.484 1.00 88.50 93 PRO A N 1
ATOM 733 C CA . PRO A 1 93 ? -3.802 8.398 3.062 1.00 88.50 93 PRO A CA 1
ATOM 734 C C . PRO A 1 93 ? -3.586 8.471 4.574 1.00 88.50 93 PRO A C 1
ATOM 736 O O . PRO A 1 93 ? -3.408 7.451 5.244 1.00 88.50 93 PRO A O 1
ATOM 739 N N . GLN A 1 94 ? -3.545 9.693 5.098 1.00 88.12 94 GLN A N 1
ATOM 740 C CA . GLN A 1 94 ? -3.202 9.974 6.495 1.00 88.12 94 GLN A CA 1
ATOM 741 C C . GLN A 1 94 ? -4.268 10.819 7.173 1.00 88.12 94 GLN A C 1
ATOM 743 O O . GLN A 1 94 ? -4.666 10.498 8.286 1.00 88.12 94 GLN A O 1
ATOM 748 N N . THR A 1 95 ? -4.746 11.867 6.503 1.00 86.06 95 THR A N 1
ATOM 749 C CA . THR A 1 95 ? -5.652 12.865 7.078 1.00 86.06 95 THR A CA 1
ATOM 750 C C . THR A 1 95 ? -7.027 12.283 7.373 1.00 86.06 95 THR A C 1
ATOM 752 O O . THR A 1 95 ? -7.520 12.411 8.488 1.00 86.06 95 THR A O 1
ATOM 755 N N . GLU A 1 96 ? -7.615 11.579 6.406 1.00 84.19 96 GLU A N 1
ATOM 756 C CA . GLU A 1 96 ? -8.963 10.998 6.483 1.00 84.19 96 GLU A CA 1
ATOM 757 C C . GLU A 1 96 ? -9.053 9.943 7.587 1.00 84.19 96 GLU A C 1
ATOM 759 O O . GLU A 1 96 ? -10.100 9.727 8.193 1.00 84.19 96 GLU A O 1
ATOM 764 N N . LEU A 1 97 ? -7.918 9.299 7.858 1.00 83.06 97 LEU A N 1
ATOM 765 C CA . LEU A 1 97 ? -7.763 8.325 8.915 1.00 83.06 97 LEU A CA 1
ATOM 766 C C . LEU A 1 97 ? -7.027 8.883 10.140 1.00 83.06 97 LEU A C 1
ATOM 768 O O . LEU A 1 97 ? -6.778 8.101 11.035 1.00 83.06 97 LEU A O 1
ATOM 772 N N . ALA A 1 98 ? -6.667 10.160 10.246 1.00 87.75 98 ALA A N 1
ATOM 773 C CA . ALA A 1 98 ? -5.791 10.685 11.311 1.00 87.75 98 ALA A CA 1
ATOM 774 C C . ALA A 1 98 ? -4.678 9.700 11.770 1.00 87.75 98 ALA A C 1
ATOM 776 O O . ALA A 1 98 ? -4.449 9.498 12.962 1.00 87.75 98 ALA A O 1
ATOM 777 N N . VAL A 1 99 ? -4.021 9.034 10.812 1.00 89.31 99 VAL A N 1
ATOM 778 C CA . VAL A 1 99 ? -2.943 8.064 11.064 1.00 89.31 99 VAL A CA 1
ATOM 779 C C . VAL A 1 99 ? -1.593 8.671 10.711 1.00 89.31 99 VAL A C 1
ATOM 781 O O . VAL A 1 99 ? -1.472 9.493 9.803 1.00 89.31 99 VAL A O 1
ATOM 784 N N . LYS A 1 100 ? -0.547 8.228 11.405 1.00 90.31 100 LYS A N 1
ATOM 785 C CA . LYS A 1 100 ? 0.846 8.619 11.173 1.00 90.31 100 LYS A CA 1
ATOM 786 C C . LYS A 1 100 ? 1.671 7.387 10.837 1.00 90.31 100 LYS A C 1
ATOM 788 O O . LYS A 1 100 ? 1.373 6.286 11.283 1.00 90.31 100 LYS A O 1
ATOM 793 N N . ARG A 1 101 ? 2.724 7.559 10.038 1.00 88.44 101 ARG A N 1
ATOM 794 C CA . ARG A 1 101 ? 3.623 6.458 9.663 1.00 88.44 101 ARG A CA 1
ATOM 795 C C . ARG A 1 101 ? 4.363 5.913 10.888 1.00 88.44 101 ARG A C 1
ATOM 797 O O . ARG A 1 101 ? 5.150 6.641 11.489 1.00 88.44 101 ARG A O 1
ATOM 804 N N . THR A 1 102 ? 4.211 4.618 11.152 1.00 84.94 102 THR A N 1
ATOM 805 C CA . THR A 1 102 ? 4.953 3.891 12.203 1.00 84.94 102 THR A CA 1
ATOM 806 C C . THR A 1 102 ? 6.029 2.958 11.618 1.00 84.94 102 THR A C 1
ATOM 808 O O . THR A 1 102 ? 6.726 2.258 12.345 1.00 84.94 102 THR A O 1
ATOM 811 N N . ASN A 1 103 ? 6.213 2.954 10.290 1.00 70.31 103 ASN A N 1
ATOM 812 C CA . ASN A 1 103 ? 7.084 2.014 9.576 1.00 70.31 103 ASN A CA 1
ATOM 813 C C . ASN A 1 103 ? 8.520 1.896 10.159 1.00 70.31 103 ASN A C 1
ATOM 815 O O . ASN A 1 103 ? 9.156 2.878 10.576 1.00 70.31 103 ASN A O 1
ATOM 819 N N . SER A 1 104 ? 9.057 0.671 10.141 1.00 60.69 104 SER A N 1
ATOM 820 C CA . SER A 1 104 ? 10.469 0.379 10.422 1.00 60.69 104 SER A CA 1
ATOM 821 C C . SER A 1 104 ? 11.383 0.901 9.308 1.00 60.69 104 SER A C 1
ATOM 823 O O . SER A 1 104 ? 12.527 1.269 9.574 1.00 60.69 104 SER A O 1
ATOM 825 N N . VAL A 1 105 ? 10.856 1.015 8.085 1.00 62.72 105 VAL A N 1
ATOM 826 C CA . VAL A 1 105 ? 11.547 1.548 6.908 1.00 62.72 105 VAL A CA 1
ATOM 827 C C . VAL A 1 105 ? 11.263 3.045 6.756 1.00 62.72 105 VAL A C 1
ATOM 829 O O . VAL A 1 105 ? 10.116 3.486 6.816 1.00 62.72 105 VAL A O 1
ATOM 832 N N . TYR A 1 106 ? 12.313 3.843 6.548 1.00 72.00 106 TYR A N 1
ATOM 833 C CA . TYR A 1 106 ? 12.186 5.265 6.210 1.00 72.00 106 TYR A CA 1
ATOM 834 C C . TYR A 1 106 ? 11.363 5.445 4.917 1.00 72.00 106 TYR A C 1
ATOM 836 O O . TYR A 1 106 ? 11.526 4.680 3.967 1.00 72.00 106 TYR A O 1
ATOM 844 N N . ASP A 1 107 ? 10.490 6.451 4.859 1.00 69.50 107 ASP A N 1
ATOM 845 C CA . ASP A 1 107 ? 9.496 6.658 3.788 1.00 69.50 107 ASP A CA 1
ATOM 846 C C . ASP A 1 107 ? 10.090 6.601 2.368 1.00 69.50 107 ASP A C 1
ATOM 848 O O . ASP A 1 107 ? 9.593 5.882 1.500 1.00 69.50 107 ASP A O 1
ATOM 852 N N . LYS A 1 108 ? 11.222 7.272 2.138 1.00 75.50 108 LYS A N 1
ATOM 853 C CA . LYS A 1 108 ? 11.908 7.257 0.840 1.00 75.50 108 LYS A CA 1
ATOM 854 C C . LYS A 1 108 ? 12.498 5.894 0.504 1.00 75.50 108 LYS A C 1
ATOM 856 O O . LYS A 1 108 ? 12.646 5.583 -0.674 1.00 75.50 108 LYS A O 1
ATOM 861 N N . ALA A 1 109 ? 12.872 5.095 1.502 1.00 79.56 109 ALA A N 1
ATOM 862 C CA . ALA A 1 109 ? 13.409 3.757 1.280 1.00 79.56 109 ALA A CA 1
ATOM 863 C C . ALA A 1 109 ? 12.309 2.775 0.845 1.00 79.56 109 ALA A C 1
ATOM 865 O O . ALA A 1 109 ? 12.574 1.927 -0.007 1.00 79.56 109 ALA A O 1
ATOM 866 N N . ALA A 1 110 ? 11.067 2.957 1.313 1.00 82.31 110 ALA A N 1
ATOM 867 C CA . ALA A 1 110 ? 9.925 2.142 0.893 1.00 82.31 110 ALA A CA 1
ATOM 868 C C . ALA A 1 110 ? 9.588 2.277 -0.608 1.00 82.31 110 ALA A C 1
ATOM 870 O O . ALA A 1 110 ? 8.976 1.382 -1.176 1.00 82.31 110 ALA A O 1
ATOM 871 N N . GLN A 1 111 ? 10.022 3.355 -1.272 1.00 87.00 111 GLN A N 1
ATOM 872 C CA . GLN A 1 111 ? 9.758 3.613 -2.698 1.00 87.00 111 GLN A CA 1
ATOM 873 C C . GLN A 1 111 ? 10.914 3.225 -3.640 1.00 87.00 111 GLN A C 1
ATOM 875 O O . GLN A 1 111 ? 10.860 3.504 -4.837 1.00 87.00 111 GLN A O 1
ATOM 880 N N . ARG A 1 112 ? 12.000 2.623 -3.129 1.00 85.69 112 ARG A N 1
ATOM 881 C CA . ARG A 1 112 ? 13.170 2.238 -3.953 1.00 85.69 112 ARG A CA 1
ATOM 882 C C . ARG A 1 112 ? 13.026 0.862 -4.609 1.00 85.69 112 ARG A C 1
ATOM 884 O O . ARG A 1 112 ? 13.800 0.514 -5.501 1.00 85.69 112 ARG A O 1
ATOM 891 N N . GLY A 1 113 ? 12.103 0.047 -4.106 1.00 88.88 113 GLY A N 1
ATOM 892 C CA . GLY A 1 113 ? 11.867 -1.323 -4.551 1.00 88.88 113 GLY A CA 1
ATOM 893 C C . GLY A 1 113 ? 10.824 -1.434 -5.660 1.00 88.88 113 GLY A C 1
ATOM 894 O O . GLY A 1 113 ? 10.372 -0.438 -6.212 1.00 88.88 113 GLY A O 1
ATOM 895 N N . THR A 1 114 ? 10.429 -2.674 -5.950 1.00 93.81 114 THR A N 1
ATOM 896 C CA . THR A 1 114 ? 9.192 -3.001 -6.686 1.00 93.81 114 THR A CA 1
ATOM 897 C C . THR A 1 114 ? 8.064 -3.452 -5.754 1.00 93.81 114 THR A C 1
ATOM 899 O O . THR A 1 114 ? 7.083 -4.064 -6.174 1.00 93.81 114 THR A O 1
ATOM 902 N N . LEU A 1 115 ? 8.251 -3.187 -4.462 1.00 93.69 115 LEU A N 1
ATOM 903 C CA . LEU A 1 115 ? 7.298 -3.412 -3.397 1.00 93.69 115 LEU A CA 1
ATOM 904 C C . LEU A 1 115 ? 7.422 -2.234 -2.434 1.00 93.69 115 LEU A C 1
ATOM 906 O O . LEU A 1 115 ? 8.520 -1.944 -1.963 1.00 93.69 115 LEU A O 1
ATOM 910 N N . GLN A 1 116 ? 6.306 -1.566 -2.179 1.00 93.81 116 GLN A N 1
ATOM 911 C CA . GLN A 1 116 ? 6.167 -0.498 -1.203 1.00 93.81 116 GLN A CA 1
ATOM 912 C C . GLN A 1 116 ? 5.200 -0.983 -0.131 1.00 93.81 116 GLN A C 1
ATOM 914 O O . GLN A 1 116 ? 4.017 -1.166 -0.401 1.00 93.81 116 GLN A O 1
ATOM 919 N N . HIS A 1 117 ? 5.708 -1.195 1.077 1.00 92.38 117 HIS A N 1
ATOM 920 C CA . HIS A 1 117 ? 4.912 -1.559 2.242 1.00 92.38 117 HIS A CA 1
ATOM 921 C C . HIS A 1 117 ? 5.025 -0.474 3.314 1.00 92.38 117 HIS A C 1
ATOM 923 O O . HIS A 1 117 ? 6.129 -0.078 3.697 1.00 92.38 117 HIS A O 1
ATOM 929 N N . GLU A 1 118 ? 3.888 0.032 3.781 1.00 91.81 118 GLU A N 1
ATOM 930 C CA . GLU A 1 118 ? 3.806 1.080 4.795 1.00 91.81 118 GLU A CA 1
ATOM 931 C C . GLU A 1 118 ? 2.745 0.747 5.843 1.00 91.81 118 GLU A C 1
ATOM 933 O O . GLU A 1 118 ? 1.628 0.354 5.509 1.00 91.81 118 GLU A O 1
ATOM 938 N N . VAL A 1 119 ? 3.104 0.944 7.113 1.00 91.25 119 VAL A N 1
ATOM 939 C CA . VAL A 1 119 ? 2.211 0.808 8.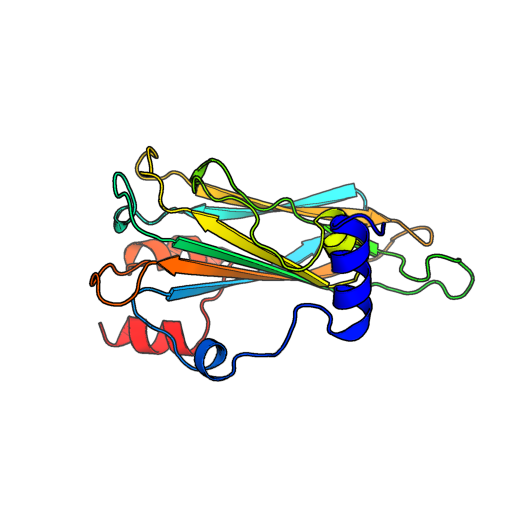269 1.00 91.25 119 VAL A CA 1
ATOM 940 C C . VAL A 1 119 ? 1.999 2.187 8.877 1.00 91.25 119 VAL A C 1
ATOM 942 O O . VAL A 1 119 ? 2.967 2.901 9.170 1.00 91.25 119 VAL A O 1
ATOM 945 N N . LEU A 1 120 ? 0.735 2.558 9.045 1.00 92.44 120 LEU A N 1
ATOM 946 C CA . LEU A 1 120 ? 0.298 3.809 9.639 1.00 92.44 120 LEU A CA 1
ATOM 947 C C . LEU A 1 120 ? -0.672 3.521 10.778 1.00 92.44 120 LEU A C 1
ATOM 949 O O . LEU A 1 120 ? -1.529 2.651 10.647 1.00 92.44 120 LEU A O 1
ATOM 953 N N . GLU A 1 121 ? -0.546 4.246 11.879 1.00 93.25 121 GLU A N 1
ATOM 954 C CA . GLU A 1 121 ? -1.346 4.038 13.086 1.00 93.25 121 GLU A CA 1
ATOM 955 C C . GLU A 1 121 ? -1.854 5.359 13.648 1.00 93.25 121 GLU A C 1
ATOM 957 O O . GLU A 1 121 ? -1.253 6.414 13.437 1.00 93.25 121 GLU A O 1
ATOM 962 N N . GLY A 1 122 ? -2.975 5.296 14.357 1.00 91.31 122 GLY A N 1
ATOM 963 C CA . GLY A 1 122 ? -3.579 6.449 15.006 1.00 91.31 122 GLY A CA 1
ATOM 964 C C . GLY A 1 122 ? -4.690 6.030 15.957 1.00 91.31 122 GLY A C 1
ATOM 965 O O . GLY A 1 122 ? -5.322 4.992 15.772 1.00 91.31 122 GLY A O 1
ATOM 966 N N . GLU A 1 123 ? -4.922 6.851 16.969 1.00 89.25 123 GLU A N 1
ATOM 967 C CA . GLU A 1 123 ? -5.940 6.647 18.011 1.00 89.25 123 GLU A CA 1
ATOM 968 C C . GLU A 1 123 ? -6.874 7.858 18.164 1.00 89.25 123 GLU A C 1
ATOM 970 O O . GLU A 1 123 ? -7.899 7.783 18.839 1.00 89.25 123 GLU A O 1
ATOM 975 N N . ASP A 1 124 ? -6.555 8.956 17.469 1.00 83.38 124 ASP A N 1
ATOM 976 C CA . ASP A 1 124 ? -7.323 10.196 17.489 1.00 83.38 124 ASP A CA 1
ATOM 977 C C . ASP A 1 124 ? -8.739 9.992 16.934 1.00 83.38 124 ASP A C 1
ATOM 979 O O . ASP A 1 124 ? -8.966 9.175 16.030 1.00 83.38 124 ASP A O 1
ATOM 983 N N . ALA A 1 125 ? -9.691 10.776 17.447 1.00 74.75 125 ALA A N 1
ATOM 984 C CA . ALA A 1 125 ? -11.077 10.740 17.000 1.00 74.75 125 ALA A CA 1
ATOM 985 C C . ALA A 1 125 ? -11.211 11.143 15.524 1.00 74.75 125 ALA A C 1
ATOM 987 O O . ALA A 1 125 ? -10.625 12.122 15.059 1.00 74.75 125 ALA A O 1
ATOM 988 N N . LEU A 1 126 ? -12.032 10.395 14.791 1.00 76.56 126 LEU A N 1
ATOM 989 C CA . LEU A 1 126 ? -12.268 10.611 13.370 1.00 76.56 126 LEU A CA 1
ATOM 990 C C . LEU A 1 126 ? -13.428 11.561 13.102 1.00 76.56 126 LEU A C 1
ATOM 992 O O . LEU A 1 126 ? -14.584 11.194 13.279 1.00 76.56 126 LEU A O 1
ATOM 996 N N . ALA A 1 127 ? -13.135 12.751 12.590 1.00 67.00 127 ALA A N 1
ATOM 997 C CA . ALA A 1 127 ? -14.149 13.676 12.096 1.00 67.00 127 ALA A CA 1
ATOM 998 C C . ALA A 1 127 ? -14.265 13.577 10.564 1.00 67.00 127 ALA A C 1
ATOM 1000 O O . ALA A 1 127 ? -13.792 14.454 9.847 1.00 67.00 127 ALA A O 1
ATOM 1001 N N . TYR A 1 128 ? -14.865 12.498 10.054 1.00 74.94 128 TYR A N 1
ATOM 1002 C CA . TYR A 1 128 ? -15.253 12.401 8.641 1.00 74.94 128 TYR A CA 1
ATOM 1003 C C . TYR A 1 128 ? -16.762 12.178 8.502 1.00 74.94 128 TYR A C 1
ATOM 1005 O O . TYR A 1 128 ? -17.420 11.698 9.426 1.00 74.94 128 TYR A O 1
ATOM 1013 N N . LEU A 1 129 ? -17.308 12.579 7.354 1.00 68.44 129 LEU A N 1
ATOM 1014 C CA . LEU A 1 129 ? -18.731 12.464 7.036 1.00 68.44 129 LEU A CA 1
ATOM 1015 C C . LEU A 1 129 ? -19.026 11.093 6.419 1.00 68.44 129 LEU A C 1
ATOM 1017 O O . LEU A 1 129 ? -18.170 10.501 5.762 1.00 68.44 129 LEU A O 1
ATOM 1021 N N . ASP A 1 130 ? -20.249 10.595 6.591 1.00 66.75 130 ASP A N 1
ATOM 1022 C CA . ASP A 1 130 ? -20.668 9.367 5.913 1.00 66.75 130 ASP A CA 1
ATOM 1023 C C . ASP A 1 130 ? -20.522 9.531 4.386 1.00 66.75 130 ASP A C 1
ATOM 1025 O O . ASP A 1 130 ? -20.913 10.556 3.822 1.00 66.75 130 ASP A O 1
ATOM 1029 N N . GLY A 1 131 ? -19.890 8.555 3.731 1.00 70.06 131 GLY A N 1
ATOM 1030 C CA . GLY A 1 131 ? -19.515 8.624 2.313 1.00 70.06 131 GLY A CA 1
ATOM 1031 C C . GLY A 1 131 ? -18.132 9.218 2.003 1.00 70.06 131 GLY A C 1
ATOM 1032 O O . GLY A 1 131 ? -17.773 9.315 0.829 1.00 70.06 131 GLY A O 1
ATOM 1033 N N . THR A 1 132 ? -17.320 9.597 3.000 1.00 81.12 132 THR A N 1
ATOM 1034 C CA . THR A 1 132 ? -15.910 9.947 2.753 1.00 81.12 132 THR A CA 1
ATOM 1035 C C . THR A 1 132 ? -15.127 8.724 2.263 1.00 81.12 132 THR A C 1
ATOM 1037 O O . THR A 1 132 ? -15.164 7.656 2.872 1.00 81.12 132 THR A O 1
ATOM 1040 N N . ASN A 1 133 ? -14.369 8.899 1.180 1.00 83.94 133 ASN A N 1
ATOM 1041 C CA . ASN A 1 133 ? -13.498 7.868 0.631 1.00 83.94 133 ASN A CA 1
ATOM 1042 C C . ASN A 1 133 ? -12.047 8.091 1.050 1.00 83.94 133 ASN A C 1
ATOM 1044 O O . ASN A 1 133 ? -11.530 9.204 1.022 1.00 83.94 133 ASN A O 1
ATOM 1048 N N . ILE A 1 134 ? -11.367 6.992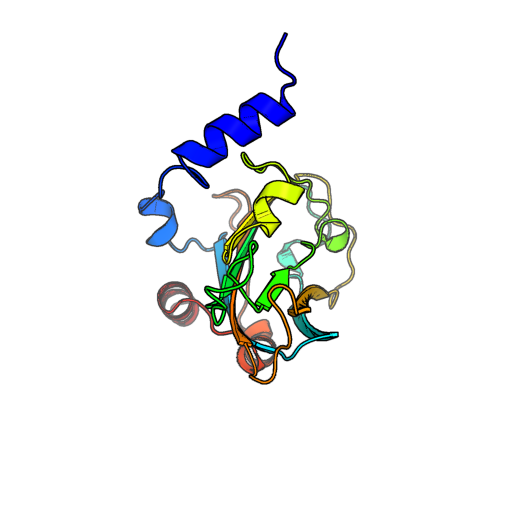 1.345 1.00 86.81 134 ILE A N 1
ATOM 1049 C CA . ILE A 1 134 ? -9.920 6.906 1.293 1.00 86.81 134 ILE A CA 1
ATOM 1050 C C . ILE A 1 134 ? -9.504 6.760 -0.169 1.00 86.81 134 ILE A C 1
ATOM 1052 O O . ILE A 1 134 ? -9.921 5.812 -0.837 1.00 86.81 134 ILE A O 1
ATOM 1056 N N . GLU A 1 135 ? -8.611 7.623 -0.643 1.00 89.88 135 GLU A N 1
ATOM 1057 C CA . GLU A 1 135 ? -8.030 7.500 -1.977 1.00 89.88 135 GLU A CA 1
ATOM 1058 C C . GLU A 1 135 ? -6.584 7.007 -1.931 1.00 89.88 135 GLU A C 1
ATOM 1060 O O . GLU A 1 135 ? -5.709 7.576 -1.282 1.00 89.88 135 GLU A O 1
ATOM 1065 N N . CYS A 1 136 ? -6.316 5.938 -2.674 1.00 91.19 136 CYS A N 1
ATOM 1066 C CA . CYS A 1 136 ? -4.978 5.426 -2.927 1.00 91.19 136 CYS A CA 1
ATOM 1067 C C . CYS A 1 136 ? -4.641 5.637 -4.403 1.00 91.19 136 CYS A C 1
ATOM 1069 O O . CYS A 1 136 ? -5.102 4.900 -5.277 1.00 91.19 136 CYS A O 1
ATOM 1071 N N . LYS A 1 137 ? -3.826 6.657 -4.682 1.00 94.31 137 LYS A N 1
ATOM 1072 C CA . LYS A 1 137 ? -3.347 6.973 -6.031 1.00 94.31 137 LYS A CA 1
ATOM 1073 C C . LYS A 1 137 ? -2.036 6.243 -6.314 1.00 94.31 137 LYS A C 1
ATOM 1075 O O . LYS A 1 137 ? -0.995 6.611 -5.771 1.00 94.31 137 LYS A O 1
ATOM 1080 N N . VAL A 1 138 ? -2.087 5.235 -7.181 1.00 96.38 138 VAL A N 1
ATOM 1081 C CA . VAL A 1 138 ? -0.903 4.525 -7.681 1.00 96.38 138 VAL A CA 1
ATOM 1082 C C . VAL A 1 138 ? -0.373 5.275 -8.895 1.00 96.38 138 VAL A C 1
ATOM 1084 O O . VAL A 1 138 ? -1.028 5.305 -9.932 1.00 96.38 138 VAL A O 1
ATOM 1087 N N . ASN A 1 139 ? 0.795 5.890 -8.757 1.00 96.88 139 ASN A N 1
ATOM 1088 C CA . ASN A 1 139 ? 1.473 6.635 -9.816 1.00 96.88 139 ASN A CA 1
ATOM 1089 C C . ASN A 1 139 ? 2.511 5.741 -10.495 1.00 96.88 139 ASN A C 1
ATOM 1091 O O . ASN A 1 139 ? 3.044 4.829 -9.858 1.00 96.88 139 ASN A O 1
ATOM 1095 N N . CYS A 1 140 ? 2.824 6.024 -11.756 1.00 96.31 140 CYS A N 1
ATOM 1096 C CA . CYS A 1 140 ? 3.843 5.313 -12.515 1.00 96.31 140 CYS A CA 1
ATOM 1097 C C . CYS A 1 140 ? 4.715 6.289 -13.302 1.00 96.31 140 CYS A C 1
ATOM 1099 O O . CYS A 1 140 ? 4.216 7.219 -13.924 1.00 96.31 140 CYS A O 1
ATOM 1101 N N . ALA A 1 141 ? 6.023 6.052 -13.290 1.00 95.25 141 ALA A N 1
ATOM 1102 C CA . ALA A 1 141 ? 6.992 6.779 -14.096 1.00 95.25 141 ALA A CA 1
ATOM 1103 C C . ALA A 1 141 ? 7.981 5.808 -14.747 1.00 95.25 141 ALA A C 1
ATOM 1105 O O . ALA A 1 141 ? 8.274 4.730 -14.208 1.00 95.25 141 ALA A O 1
ATOM 1106 N N . ALA A 1 142 ? 8.514 6.221 -15.894 1.00 94.31 142 ALA A N 1
ATOM 1107 C CA . ALA A 1 142 ? 9.690 5.598 -16.481 1.00 94.31 142 ALA A CA 1
ATOM 1108 C C . ALA A 1 142 ? 10.941 5.911 -15.631 1.00 94.31 142 ALA A C 1
ATOM 1110 O O . ALA A 1 142 ? 11.049 6.983 -15.036 1.00 94.31 142 ALA A O 1
ATOM 1111 N N . ASP A 1 143 ? 11.878 4.967 -15.551 1.00 90.69 143 ASP A N 1
ATOM 1112 C CA . ASP A 1 143 ? 13.149 5.122 -14.825 1.00 90.69 143 ASP A CA 1
ATOM 1113 C C . ASP A 1 143 ? 14.326 4.701 -15.720 1.00 90.69 143 ASP A C 1
ATOM 1115 O O . ASP A 1 143 ? 14.995 5.546 -16.311 1.00 90.69 143 ASP A O 1
ATOM 1119 N N . ALA A 1 144 ? 14.553 3.396 -15.901 1.00 91.75 144 ALA A N 1
ATOM 1120 C CA . ALA A 1 144 ? 15.649 2.870 -16.721 1.00 91.75 144 ALA A CA 1
ATOM 1121 C C . ALA A 1 144 ? 15.404 2.920 -18.250 1.00 91.75 144 ALA A C 1
ATOM 1123 O O . ALA A 1 144 ? 15.543 1.907 -18.947 1.00 91.75 144 ALA A O 1
ATOM 1124 N N . GLY A 1 145 ? 15.063 4.097 -18.774 1.00 90.50 145 GLY A N 1
ATOM 1125 C CA . GLY A 1 145 ? 14.679 4.334 -20.171 1.00 90.50 145 GLY A CA 1
ATOM 1126 C C . GLY A 1 145 ? 13.170 4.229 -20.398 1.00 90.50 145 GLY A C 1
ATOM 1127 O O . GLY A 1 145 ? 12.409 4.066 -19.445 1.00 90.50 145 GLY A O 1
ATOM 1128 N N . ASP A 1 146 ? 12.746 4.302 -21.662 1.00 90.81 146 ASP A N 1
ATOM 1129 C CA . ASP A 1 146 ? 11.327 4.396 -22.033 1.00 90.81 146 ASP A CA 1
ATOM 1130 C C . ASP A 1 146 ? 10.479 3.266 -21.445 1.00 90.81 146 ASP A C 1
ATOM 1132 O O . ASP A 1 146 ? 10.961 2.152 -21.232 1.00 90.81 146 ASP A O 1
ATOM 1136 N N . LEU A 1 147 ? 9.190 3.511 -21.233 1.00 91.88 147 LEU A N 1
ATOM 1137 C CA . LEU A 1 147 ? 8.260 2.499 -20.749 1.00 91.88 147 LEU A CA 1
ATOM 1138 C C . LEU A 1 147 ? 7.073 2.380 -21.705 1.00 91.88 147 LEU A C 1
ATOM 1140 O O . LEU A 1 147 ? 6.095 3.109 -21.607 1.00 91.88 147 LEU A O 1
ATOM 1144 N N . THR A 1 148 ? 7.168 1.433 -22.636 1.00 87.12 148 THR A N 1
ATOM 1145 C CA . THR A 1 148 ? 6.159 1.223 -23.687 1.00 87.12 148 THR A CA 1
ATOM 1146 C C . THR A 1 148 ? 5.024 0.289 -23.267 1.00 87.12 148 THR A C 1
ATOM 1148 O O . THR A 1 148 ? 3.958 0.289 -23.877 1.00 87.12 148 THR A O 1
ATOM 1151 N N . ALA A 1 149 ? 5.235 -0.523 -22.228 1.00 89.75 149 ALA A N 1
ATOM 1152 C CA . ALA A 1 149 ? 4.268 -1.505 -21.754 1.00 89.75 149 ALA A CA 1
ATOM 1153 C C . ALA A 1 149 ? 3.502 -1.009 -20.521 1.00 89.75 149 ALA A C 1
ATOM 1155 O O . ALA A 1 149 ? 4.065 -0.365 -19.637 1.00 89.75 149 ALA A O 1
ATOM 1156 N N . LYS A 1 150 ? 2.228 -1.406 -20.420 1.00 94.25 150 LYS A N 1
ATOM 1157 C CA . LYS A 1 150 ? 1.430 -1.255 -19.198 1.00 94.25 150 LYS A CA 1
ATOM 1158 C C . LYS A 1 150 ? 1.999 -2.119 -18.074 1.00 94.25 150 LYS A C 1
ATOM 1160 O O . LYS A 1 150 ? 2.191 -3.325 -18.243 1.00 94.25 150 LYS A O 1
ATOM 1165 N N . ILE A 1 151 ? 2.194 -1.522 -16.906 1.00 96.38 151 ILE A N 1
ATOM 1166 C CA . ILE A 1 151 ? 2.690 -2.202 -15.713 1.00 96.38 151 ILE A CA 1
ATOM 1167 C C . ILE A 1 151 ? 1.527 -2.707 -14.887 1.00 96.38 151 ILE A C 1
ATOM 1169 O O . ILE A 1 151 ? 0.700 -1.934 -14.409 1.00 96.38 151 ILE A O 1
ATOM 1173 N N . ARG A 1 152 ? 1.484 -4.029 -14.715 1.00 96.06 152 ARG A N 1
ATOM 1174 C CA . ARG A 1 152 ? 0.559 -4.690 -13.799 1.00 96.06 152 ARG A CA 1
ATOM 1175 C C . ARG A 1 152 ? 1.050 -4.538 -12.368 1.00 96.06 152 ARG A C 1
ATOM 1177 O O . ARG A 1 152 ? 2.228 -4.765 -12.091 1.00 96.06 152 ARG A O 1
ATOM 1184 N N . PHE A 1 153 ? 0.129 -4.233 -11.468 1.00 95.94 153 PHE A N 1
ATOM 1185 C CA . PHE A 1 153 ? 0.405 -4.152 -10.042 1.00 95.94 153 PHE A CA 1
ATOM 1186 C C . PHE A 1 153 ? -0.745 -4.731 -9.218 1.00 95.94 153 PHE A C 1
ATOM 1188 O O . PHE A 1 153 ? -1.878 -4.863 -9.694 1.00 95.94 153 PHE A O 1
ATOM 1195 N N . ALA A 1 154 ? -0.431 -5.045 -7.966 1.00 95.88 154 ALA A N 1
ATOM 1196 C CA . ALA A 1 154 ? -1.382 -5.380 -6.922 1.00 95.88 154 ALA A CA 1
ATOM 1197 C C . ALA A 1 154 ? -1.237 -4.390 -5.760 1.00 95.88 154 ALA A C 1
ATOM 1199 O O . ALA A 1 154 ? -0.125 -3.991 -5.409 1.00 95.88 154 ALA A O 1
ATOM 1200 N N . LEU A 1 155 ? -2.366 -4.000 -5.180 1.00 94.44 155 LEU A N 1
ATOM 1201 C CA . LEU A 1 155 ? -2.479 -3.120 -4.027 1.00 94.44 155 LEU A CA 1
ATOM 1202 C C . LEU A 1 155 ? -3.276 -3.848 -2.944 1.00 94.44 155 LEU A C 1
ATOM 1204 O O . LEU A 1 155 ? -4.433 -4.187 -3.163 1.00 94.44 155 LEU A O 1
ATOM 1208 N N . CYS A 1 156 ? -2.685 -4.048 -1.775 1.00 92.00 156 CYS A N 1
ATOM 1209 C CA . CYS A 1 156 ? -3.378 -4.531 -0.589 1.00 92.00 156 CYS A CA 1
ATOM 1210 C C . CYS A 1 156 ? -3.543 -3.379 0.403 1.00 92.00 156 CYS A C 1
ATOM 1212 O O . CYS A 1 156 ? -2.562 -2.725 0.762 1.00 92.00 156 CYS A O 1
ATOM 1214 N N . LEU A 1 157 ? -4.774 -3.157 0.853 1.00 90.38 157 LEU A N 1
ATOM 1215 C CA . LEU A 1 157 ? -5.121 -2.202 1.900 1.00 90.38 157 LEU A CA 1
ATOM 1216 C C . LEU A 1 157 ? -5.741 -2.975 3.053 1.00 90.38 157 LEU A C 1
ATOM 1218 O O . LEU A 1 157 ? -6.844 -3.499 2.917 1.00 90.38 157 LEU A O 1
ATOM 1222 N N . THR A 1 158 ? -5.035 -3.053 4.173 1.00 88.44 158 THR A N 1
ATOM 1223 C CA . THR A 1 158 ? -5.554 -3.658 5.397 1.00 88.44 158 THR A CA 1
ATOM 1224 C C . THR A 1 158 ? -5.883 -2.557 6.384 1.00 88.44 158 THR A C 1
ATOM 1226 O O . THR A 1 158 ? -4.987 -1.832 6.812 1.00 88.44 158 THR A O 1
ATOM 1229 N N . LEU A 1 159 ? -7.157 -2.442 6.741 1.00 88.06 159 LEU A N 1
ATOM 1230 C CA . LEU A 1 159 ? -7.611 -1.582 7.824 1.00 88.06 159 LEU A CA 1
ATOM 1231 C C . LEU A 1 159 ? -7.899 -2.455 9.040 1.00 88.06 159 LEU A C 1
ATOM 1233 O O . LEU A 1 159 ? -8.580 -3.476 8.928 1.00 88.06 159 LEU A O 1
ATOM 1237 N N . GLU A 1 160 ? -7.361 -2.055 10.182 1.00 87.44 160 GLU A N 1
ATOM 1238 C CA . GLU A 1 160 ? -7.525 -2.744 11.457 1.00 87.44 160 GLU A CA 1
ATOM 1239 C C . GLU A 1 160 ? -7.936 -1.753 12.532 1.00 87.44 160 GLU A C 1
ATOM 1241 O O . GLU A 1 160 ? -7.471 -0.613 12.524 1.00 87.44 160 GLU A O 1
ATOM 1246 N N . VAL A 1 161 ? -8.756 -2.212 13.467 1.00 87.75 161 VAL A N 1
ATOM 1247 C CA . VAL A 1 161 ? -9.096 -1.509 14.703 1.00 87.75 161 VAL A CA 1
ATOM 1248 C C . VAL A 1 161 ? -8.697 -2.378 15.889 1.00 87.75 161 VAL A C 1
ATOM 1250 O O . VAL A 1 161 ? -8.357 -3.552 15.720 1.00 87.75 161 VAL A O 1
ATOM 1253 N N . GLU A 1 162 ? -8.686 -1.797 17.083 1.00 83.50 162 GLU A N 1
ATOM 1254 C CA . GLU A 1 162 ? -8.451 -2.541 18.321 1.00 83.50 162 GLU A CA 1
ATOM 1255 C C . GLU A 1 162 ? -9.317 -3.813 18.391 1.00 83.50 162 GLU A C 1
ATOM 1257 O O . GLU A 1 162 ? -10.492 -3.796 18.032 1.00 83.50 162 GLU A O 1
ATOM 1262 N N . GLN A 1 163 ? -8.740 -4.941 18.810 1.00 70.25 163 GLN A N 1
ATOM 1263 C CA . GLN A 1 163 ? -9.482 -6.201 18.908 1.00 70.25 163 GLN A CA 1
ATOM 1264 C C . GLN A 1 163 ? -10.343 -6.221 20.175 1.00 70.25 163 GLN A C 1
ATOM 1266 O O . GLN A 1 163 ? -9.905 -5.775 21.230 1.00 70.25 163 GLN A O 1
ATOM 1271 N N . GLY A 1 164 ? -11.553 -6.781 20.089 1.00 68.06 164 GLY A N 1
ATOM 1272 C CA . GLY A 1 164 ? -12.427 -6.960 21.256 1.00 68.06 164 GLY A CA 1
ATOM 1273 C C . GLY A 1 164 ? -13.390 -5.803 21.540 1.00 68.06 164 GLY A C 1
ATOM 1274 O O . GLY A 1 164 ? -14.250 -5.943 22.404 1.00 68.06 164 GLY A O 1
ATOM 1275 N N . ILE A 1 165 ? -13.334 -4.707 20.776 1.00 70.81 165 ILE A N 1
ATOM 1276 C CA . ILE A 1 165 ? -14.342 -3.628 20.834 1.00 70.81 165 ILE A CA 1
ATOM 1277 C C . ILE A 1 165 ? -15.638 -3.971 20.074 1.00 70.81 165 ILE A C 1
ATOM 1279 O O . ILE A 1 165 ? -16.593 -3.198 20.110 1.00 70.81 165 ILE A O 1
ATOM 1283 N N . GLY A 1 166 ? -15.675 -5.103 19.355 1.00 67.44 166 GLY A N 1
ATOM 1284 C CA . GLY A 1 166 ? -16.861 -5.573 18.630 1.00 67.44 166 GLY A CA 1
ATOM 1285 C C . GLY A 1 166 ? -17.284 -4.663 17.475 1.00 67.44 166 GLY A C 1
ATOM 1286 O O . GLY A 1 166 ? -18.467 -4.593 17.145 1.00 67.44 166 GLY A O 1
ATOM 1287 N N . LEU A 1 167 ? -16.337 -3.930 16.882 1.00 71.25 167 LEU A N 1
ATOM 1288 C CA . LEU A 1 167 ? -16.600 -2.954 15.830 1.00 71.25 167 LEU A CA 1
ATOM 1289 C C . LEU A 1 167 ? -16.280 -3.555 14.456 1.00 71.25 167 LEU A C 1
ATOM 1291 O O . LEU A 1 167 ? -15.111 -3.579 14.064 1.00 71.25 167 LEU A O 1
ATOM 1295 N N . PRO A 1 168 ? -17.285 -4.041 13.704 1.00 70.62 168 PRO A N 1
ATOM 1296 C CA . PRO A 1 168 ? -17.042 -4.567 12.372 1.00 70.62 168 PRO A CA 1
ATOM 1297 C C . PRO A 1 168 ? -16.574 -3.435 11.453 1.00 70.62 168 PRO A C 1
ATOM 1299 O O . PRO A 1 168 ? -17.242 -2.401 11.325 1.00 70.62 168 PRO A O 1
ATOM 1302 N N . ILE A 1 169 ? -15.419 -3.632 10.812 1.00 70.56 169 ILE A N 1
ATOM 1303 C CA . ILE A 1 169 ? -14.852 -2.620 9.912 1.00 70.56 169 ILE A CA 1
ATOM 1304 C C . ILE A 1 169 ? -15.639 -2.546 8.612 1.00 70.56 169 ILE A C 1
ATOM 1306 O O . ILE A 1 169 ? -15.861 -1.455 8.133 1.00 70.56 169 ILE A O 1
ATOM 1310 N N . TYR A 1 170 ? -16.110 -3.645 8.028 1.00 67.38 170 TYR A N 1
ATOM 1311 C CA . TYR A 1 170 ? -16.939 -3.566 6.819 1.00 67.38 170 TYR A CA 1
ATOM 1312 C C . TYR A 1 170 ? -18.271 -4.275 7.037 1.00 67.38 170 TYR A C 1
ATOM 1314 O O . TYR A 1 170 ? -18.350 -5.262 7.765 1.00 67.38 170 TYR A O 1
ATOM 1322 N N . HIS A 1 171 ? -19.321 -3.772 6.381 1.00 60.19 171 HIS A N 1
ATOM 1323 C CA . HIS A 1 171 ? -20.658 -4.373 6.367 1.00 60.19 171 HIS A CA 1
ATOM 1324 C C . HIS A 1 171 ? -21.167 -4.582 4.926 1.00 60.19 171 HIS A C 1
ATOM 1326 O O . HIS A 1 171 ? -20.659 -3.960 3.992 1.00 60.19 171 HIS A O 1
ATOM 1332 N N . ARG A 1 172 ? -22.186 -5.439 4.741 1.00 50.69 172 ARG A N 1
ATOM 1333 C CA . ARG A 1 172 ? -22.698 -5.940 3.438 1.00 50.69 172 ARG A CA 1
ATOM 1334 C C . ARG A 1 172 ? -23.023 -4.852 2.402 1.00 50.69 172 ARG A C 1
ATOM 1336 O O . ARG A 1 172 ? -22.906 -5.092 1.208 1.00 50.69 172 ARG A O 1
ATOM 1343 N N . LYS A 1 173 ? -23.343 -3.627 2.836 1.00 49.94 173 LYS A N 1
ATOM 1344 C CA . LYS A 1 173 ? -23.641 -2.490 1.943 1.00 49.94 173 LYS A CA 1
ATOM 1345 C C . LYS A 1 173 ? -22.443 -1.992 1.115 1.00 49.94 173 LYS A C 1
ATOM 1347 O O . LYS A 1 173 ? -22.661 -1.421 0.055 1.00 49.94 173 LYS A O 1
ATOM 1352 N N . PHE A 1 174 ? -21.204 -2.239 1.544 1.00 54.97 174 PHE A N 1
ATOM 1353 C CA . PHE A 1 174 ? -19.997 -1.777 0.836 1.00 54.97 174 PHE A CA 1
ATOM 1354 C C . PHE A 1 174 ? -19.522 -2.730 -0.270 1.00 54.97 174 PHE A C 1
ATOM 1356 O O . PHE A 1 174 ? -18.636 -2.390 -1.055 1.00 54.97 174 PHE A O 1
ATOM 1363 N N . GLU A 1 175 ? -20.117 -3.922 -0.361 1.00 54.56 175 GLU A N 1
ATOM 1364 C CA . GLU A 1 175 ? -19.697 -4.975 -1.284 1.00 54.56 175 GLU A CA 1
ATOM 1365 C C . GLU A 1 175 ? -19.914 -4.571 -2.753 1.00 54.56 175 GLU A C 1
ATOM 1367 O O . GLU A 1 175 ? -19.005 -4.695 -3.572 1.00 54.56 175 GLU A O 1
ATOM 1372 N N . SER A 1 176 ? -21.072 -3.998 -3.097 1.00 53.84 176 SER A N 1
ATOM 1373 C CA . SER A 1 176 ? -21.400 -3.634 -4.485 1.00 53.84 176 SER A CA 1
ATOM 1374 C C . SER A 1 176 ? -20.504 -2.541 -5.073 1.00 53.84 176 SER A C 1
ATOM 1376 O O . SER A 1 176 ? -20.305 -2.494 -6.289 1.00 53.84 176 SER A O 1
ATOM 1378 N N . GLU A 1 177 ? -19.966 -1.663 -4.225 1.00 56.84 177 GLU A N 1
ATOM 1379 C CA . GLU A 1 177 ? -19.109 -0.549 -4.636 1.00 56.84 177 GLU A CA 1
ATOM 1380 C C . GLU A 1 177 ? -17.629 -0.956 -4.670 1.00 56.84 177 GLU A C 1
ATOM 1382 O O . GLU A 1 177 ? -16.926 -0.665 -5.642 1.00 56.84 177 GLU A O 1
ATOM 1387 N N . LEU A 1 178 ? -17.178 -1.744 -3.685 1.00 58.78 178 LEU A N 1
ATOM 1388 C CA . LEU A 1 178 ? -15.808 -2.260 -3.619 1.00 58.78 178 LEU A CA 1
ATOM 1389 C C . LEU A 1 178 ? -15.513 -3.318 -4.691 1.00 58.78 178 LEU A C 1
ATOM 1391 O O . LEU A 1 178 ? -14.424 -3.302 -5.270 1.00 58.78 178 LEU A O 1
ATOM 1395 N N . LEU A 1 179 ? -16.478 -4.182 -5.032 1.00 58.12 179 LEU A N 1
ATOM 1396 C CA . LEU A 1 179 ? -16.282 -5.285 -5.986 1.00 58.12 179 LEU A CA 1
ATOM 1397 C C . LEU A 1 179 ? -15.954 -4.848 -7.424 1.00 58.12 179 LEU A C 1
ATOM 1399 O O . LEU A 1 179 ? -15.529 -5.674 -8.234 1.00 58.12 179 LEU A O 1
ATOM 1403 N N . ARG A 1 180 ? -16.113 -3.562 -7.767 1.00 59.22 180 ARG A N 1
ATOM 1404 C CA . ARG A 1 180 ? -15.776 -3.052 -9.108 1.00 59.22 180 ARG A CA 1
ATOM 1405 C C . ARG A 1 180 ? -14.267 -2.964 -9.358 1.00 59.22 180 ARG A C 1
ATOM 1407 O O . ARG A 1 180 ? -13.848 -3.043 -1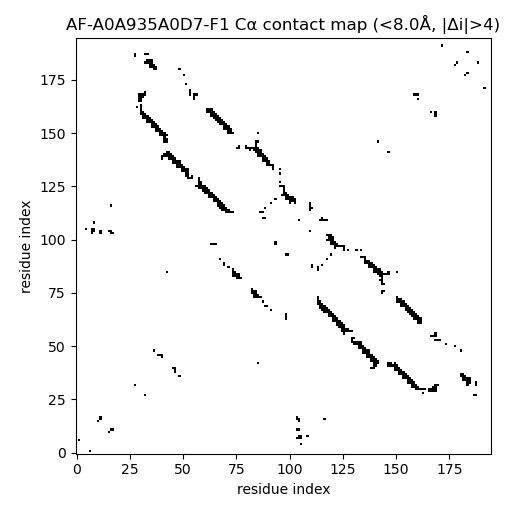0.511 1.00 59.22 180 ARG A O 1
ATOM 1414 N N . ARG A 1 181 ? -13.450 -2.775 -8.313 1.00 61.25 181 ARG A N 1
ATOM 1415 C CA . ARG A 1 181 ? -11.983 -2.586 -8.427 1.00 61.25 181 ARG A CA 1
ATOM 1416 C C . ARG A 1 181 ? -11.166 -3.330 -7.370 1.00 61.25 181 ARG A C 1
ATOM 1418 O O . ARG A 1 181 ? -9.973 -3.549 -7.582 1.00 61.25 181 ARG A O 1
ATOM 1425 N N . PHE A 1 182 ? -11.797 -3.745 -6.277 1.00 62.47 182 PHE A N 1
ATOM 1426 C CA . PHE A 1 182 ? -11.197 -4.535 -5.213 1.00 62.47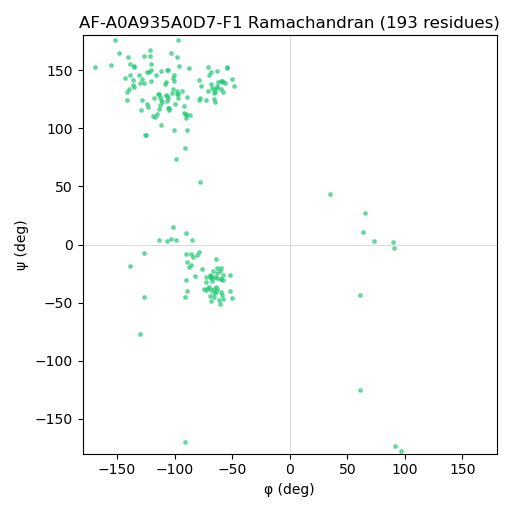 182 PHE A CA 1
ATOM 1427 C C . PHE A 1 182 ? -11.866 -5.905 -5.114 1.00 62.47 182 PHE A C 1
ATOM 1429 O O . PHE A 1 182 ? -13.068 -6.057 -5.309 1.00 62.47 182 PHE A O 1
ATOM 1436 N N . ARG A 1 183 ? -11.083 -6.922 -4.771 1.00 61.78 183 ARG A N 1
ATOM 1437 C CA . ARG A 1 183 ? -11.580 -8.189 -4.239 1.00 61.78 183 ARG A CA 1
ATOM 1438 C C . ARG A 1 183 ? -11.241 -8.233 -2.754 1.00 61.78 183 ARG A C 1
ATOM 1440 O O . ARG A 1 183 ? -10.148 -7.835 -2.360 1.00 61.78 183 ARG A O 1
ATOM 1447 N N . PHE A 1 184 ? -12.156 -8.726 -1.931 1.00 55.19 184 PHE A N 1
ATOM 1448 C CA . PHE A 1 184 ? -11.815 -9.108 -0.562 1.00 55.19 184 PHE A CA 1
ATOM 1449 C C . PHE A 1 184 ? -10.950 -10.376 -0.585 1.00 55.19 184 PHE A C 1
ATOM 1451 O O . PHE A 1 184 ? -11.055 -11.193 -1.506 1.00 55.19 184 PHE A O 1
ATOM 1458 N N . SER A 1 185 ? -10.106 -10.561 0.433 1.00 54.66 185 SER A N 1
ATOM 1459 C CA . SER A 1 185 ? -9.485 -11.872 0.671 1.00 54.66 185 SER A CA 1
ATOM 1460 C C . SER A 1 185 ? -10.576 -12.943 0.828 1.00 54.66 185 SER A C 1
ATOM 1462 O O . SER A 1 185 ? -11.594 -12.675 1.472 1.00 54.66 185 SER A O 1
ATOM 1464 N N . ARG A 1 186 ? -10.381 -14.144 0.251 1.00 51.59 186 ARG A N 1
ATOM 1465 C CA . ARG A 1 186 ? -11.381 -15.240 0.267 1.00 51.59 186 ARG A CA 1
ATOM 1466 C C . ARG A 1 186 ? -11.878 -15.555 1.675 1.00 51.59 186 ARG A C 1
ATOM 1468 O O . ARG A 1 186 ? -13.069 -15.743 1.865 1.00 51.59 186 ARG A O 1
ATOM 1475 N N . GLU A 1 187 ? -10.977 -15.541 2.646 1.00 52.97 187 GLU A N 1
ATOM 1476 C CA . GLU A 1 187 ? -11.262 -15.898 4.036 1.00 52.97 187 GLU A CA 1
ATOM 1477 C C . GLU A 1 187 ? -12.115 -14.838 4.748 1.00 52.97 187 GLU A C 1
ATOM 1479 O O . GLU A 1 187 ? -13.049 -15.164 5.483 1.00 52.97 187 GLU A O 1
ATOM 1484 N N . CYS A 1 188 ? -11.879 -13.554 4.449 1.00 50.25 188 CYS A N 1
ATOM 1485 C CA . CYS A 1 188 ? -12.772 -12.496 4.909 1.00 50.25 188 CYS A CA 1
ATOM 1486 C C . CYS A 1 188 ? -14.133 -12.592 4.208 1.00 50.25 188 CYS A C 1
ATOM 1488 O O . CYS A 1 188 ? -15.142 -12.457 4.882 1.00 50.25 188 CYS A O 1
ATOM 1490 N N . LEU A 1 189 ? -14.177 -12.909 2.907 1.00 52.19 189 LEU A N 1
ATOM 1491 C CA . LEU A 1 189 ? -15.412 -13.139 2.137 1.00 52.19 189 LEU A CA 1
ATOM 1492 C C . LEU A 1 189 ? -16.264 -14.295 2.696 1.00 52.19 189 LEU A C 1
ATOM 1494 O O . LEU A 1 189 ? -17.485 -14.176 2.764 1.00 52.19 189 LEU A O 1
ATOM 1498 N N . GLU A 1 190 ? -15.642 -15.401 3.110 1.00 52.75 190 GLU A N 1
ATOM 1499 C CA . GLU A 1 190 ? -16.332 -16.569 3.673 1.00 52.75 190 GLU A CA 1
ATOM 1500 C C . GLU A 1 190 ? -16.932 -16.283 5.055 1.00 52.75 190 GLU A C 1
ATOM 1502 O O . GLU A 1 190 ? -18.105 -16.581 5.280 1.00 52.75 190 GLU A O 1
ATOM 1507 N N . ARG A 1 191 ? -16.193 -15.618 5.956 1.00 51.28 191 ARG A N 1
ATOM 1508 C CA . ARG A 1 191 ? -16.742 -15.169 7.251 1.00 51.28 191 ARG A CA 1
ATOM 1509 C C . ARG A 1 191 ? -17.801 -14.080 7.105 1.00 51.28 191 ARG A C 1
ATOM 1511 O O . ARG A 1 191 ? -18.735 -14.037 7.899 1.00 51.28 191 ARG A O 1
ATOM 1518 N N . PHE A 1 192 ? -17.697 -13.237 6.082 1.00 47.34 192 PHE A N 1
ATOM 1519 C CA . PHE A 1 192 ? -18.709 -12.225 5.777 1.00 47.34 192 PHE A CA 1
ATOM 1520 C C . PHE A 1 192 ? -20.033 -12.815 5.283 1.00 47.34 192 PHE A C 1
ATOM 1522 O O . PHE A 1 192 ? -21.074 -12.195 5.458 1.00 47.34 192 PHE A O 1
ATOM 1529 N N . ARG A 1 193 ? -20.006 -13.995 4.646 1.00 46.56 193 ARG A N 1
ATOM 1530 C CA . ARG A 1 193 ? -21.219 -14.713 4.214 1.00 46.56 193 ARG A CA 1
ATOM 1531 C C . ARG A 1 193 ? -21.945 -15.410 5.363 1.00 46.56 193 ARG A C 1
ATOM 1533 O O . ARG A 1 193 ? -23.122 -15.722 5.215 1.00 46.56 193 ARG A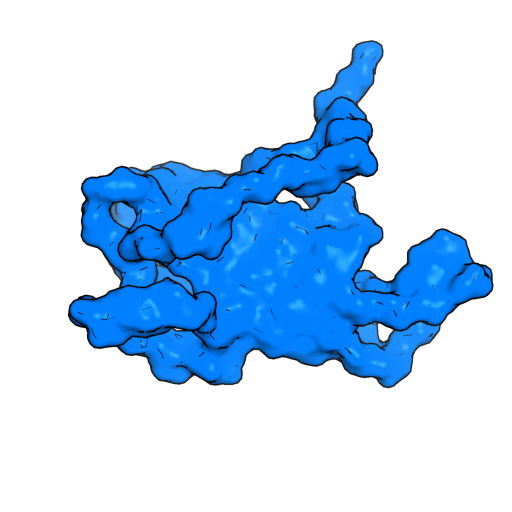 O 1
ATOM 1540 N N . LEU A 1 194 ? -21.241 -15.678 6.462 1.00 42.72 194 LEU A N 1
ATOM 1541 C CA . LEU A 1 194 ? -21.758 -16.389 7.634 1.00 42.72 194 LEU A CA 1
ATOM 1542 C C . LEU A 1 194 ? -22.380 -15.456 8.692 1.00 42.72 194 LEU A C 1
ATOM 1544 O O . LEU A 1 194 ? -23.010 -15.960 9.617 1.00 42.72 194 LEU A O 1
ATOM 1548 N N . ASN A 1 195 ? -22.244 -14.132 8.532 1.00 39.94 195 ASN A N 1
ATOM 1549 C CA . ASN A 1 195 ? -22.885 -13.090 9.347 1.00 39.94 195 ASN A CA 1
ATOM 1550 C C . ASN A 1 195 ? -23.813 -12.200 8.496 1.00 39.94 195 ASN A C 1
ATOM 1552 O O . ASN A 1 195 ? -24.669 -11.520 9.095 1.00 39.94 195 ASN A O 1
#

pLDDT: mean 81.2, std 13.79, range [39.94, 97.0]

Mean predicted aligned error: 7.93 Å

Sequence (195 aa):
MIDWRQQKELVARWIGYGPVDVLRVVQCTAERATLIGTGQVTADEALVFAVPLPPSLAGKAVFRRLTVTLAWFSPVNPAHRTYRRAKLWLTPPQTELAVKRTNSVYDKAAQRGTLQHEVLEGEDALAYLDGTNIECKVNCAADAGDLTAKIRFALCLTLEVEQGIGLPIYHRKFESELLRRFRFSRECLERFRLN

Nearest PDB structures (foldseek):
  1al0-assembly1_G  TM=3.678E-01  e=4.988E-02  Sinsheimervirus phiX174
  6s44-assembly1_A  TM=2.458E-01  e=3.745E-02  Faba bean necrotic stunt virus
  4ftb-assembly1_A  TM=2.518E-01  e=1.322E-01  Flock House virus
  1nov-assembly1_A  TM=1.978E-01  e=3.966E-02  Nodamura virus
  7bvg-assembly1_A  TM=2.983E-01  e=2.460E+00  Mycol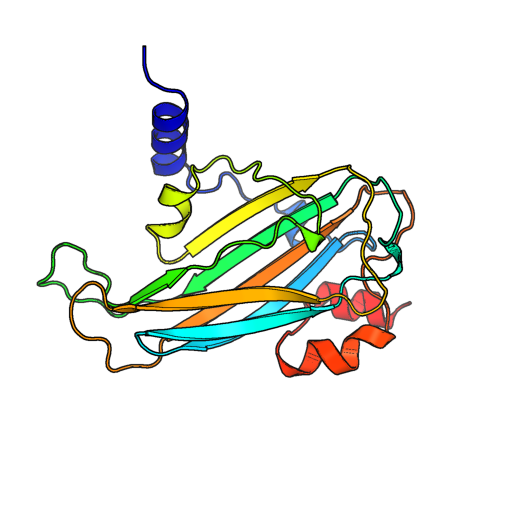icibacterium smegmatis MC2 155

Solvent-accessible surface area (backbone atoms only — not comparable to full-atom values): 11027 Å² total; per-residue (Å²): 132,85,54,71,67,57,52,29,46,54,52,30,73,76,51,52,95,55,84,85,60,62,67,68,73,72,54,71,48,65,29,37,49,50,39,38,30,66,52,69,39,38,56,80,35,69,48,77,45,74,44,72,54,43,65,82,52,48,69,40,64,49,49,34,37,45,36,40,37,39,38,47,70,53,59,73,25,89,92,33,96,74,28,39,14,52,45,58,47,68,63,83,74,27,75,89,65,51,30,45,81,68,48,74,49,50,75,76,63,31,56,72,54,58,50,33,66,48,39,25,38,30,45,59,62,28,91,60,59,86,79,43,60,47,57,46,46,40,38,28,34,54,59,31,48,85,51,93,61,69,38,51,37,41,37,38,43,32,46,34,43,56,80,88,75,82,57,54,54,77,60,83,84,53,48,80,68,42,60,77,58,30,44,65,45,67,68,51,50,54,57,59,72,77,107

Foldseek 3Di:
DDDVQNVLAVVCVPQPQHDDDVCVVPDDDLQKWKWKFKDWDFAQDKDKDWAFFFCLQAQAQFKKKKKKKKAWDFQADPVFPLGGFKFKDKDFDCQQVVWDWPGSHDQVRLRSDRMRITMTIGRDTGHDDGRDIGMIMIHMHTDRDHTPDIIMMMMMIMMGTDPPPPRRRDAPVRCVVSVVGIDIDVVNVVVNVVD

Radius of gyration: 17.89 Å; Cα contacts (8 Å, |Δi|>4): 382; chains: 1; bounding box: 51×30×45 Å